Protein AF-A0A397B414-F1 (afdb_monomer_lite)

Secondary structure (DSSP, 8-state):
--HHHHHHHHHHHHHHHHHHHHHHHHHHHHHHHHHHHHHHHHHHHHHHHHHHHHHHHHHHHHHHHHHHHHHHHHHHHHHHHHHHHHHHHHHHHHHHHHHHHHHHHHHHHHHHHHHHHHHHHHHHHHHHHHHHHHHHHHHHHHHHSSSSHHHHHHHHHHHHHHHS--TT------S-PPPHHHHHHHHHHHHHTTSEEEETTEEEEHHHHTT-

Structure (mmCIF, N/CA/C/O backbone):
data_AF-A0A397B414-F1
#
_entry.id   AF-A0A397B414-F1
#
loop_
_atom_site.group_PDB
_atom_site.id
_atom_site.type_symbol
_atom_site.label_atom_id
_atom_site.label_alt_id
_atom_site.label_comp_id
_atom_site.label_asym_id
_atom_site.label_entity_id
_atom_site.label_seq_id
_atom_site.pdbx_PDB_ins_code
_atom_site.Cartn_x
_atom_site.Cartn_y
_atom_site.Cartn_z
_atom_site.occupancy
_atom_site.B_iso_or_equiv
_atom_site.auth_seq_id
_atom_site.auth_comp_id
_atom_site.auth_asym_id
_atom_site.auth_atom_id
_atom_site.pdbx_PDB_model_num
ATOM 1 N N . MET A 1 1 ? 61.794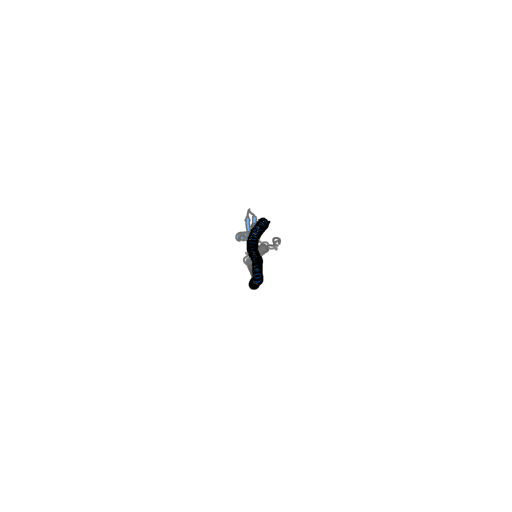 31.037 -111.561 1.00 53.97 1 MET A N 1
ATOM 2 C CA . MET A 1 1 ? 60.553 30.609 -110.874 1.00 53.97 1 MET A CA 1
ATOM 3 C C . MET A 1 1 ? 60.785 29.712 -109.643 1.00 53.97 1 MET A C 1
ATOM 5 O O . MET A 1 1 ? 59.812 29.445 -108.964 1.00 53.97 1 MET A O 1
ATOM 9 N N . SER A 1 2 ? 62.022 29.304 -109.297 1.00 61.66 2 SER A N 1
ATOM 10 C CA . SER A 1 2 ? 62.307 28.418 -108.138 1.00 61.66 2 SER A CA 1
ATOM 11 C C . SER A 1 2 ? 62.196 29.103 -106.763 1.00 61.66 2 SER A C 1
ATOM 13 O O . SER A 1 2 ? 61.597 28.553 -105.854 1.00 61.66 2 SER A O 1
ATOM 15 N N . TYR A 1 3 ? 62.686 30.341 -106.632 1.00 64.31 3 TYR A N 1
ATOM 16 C CA . TYR A 1 3 ? 62.819 31.024 -105.333 1.00 64.31 3 TYR A CA 1
ATOM 17 C C . TYR A 1 3 ? 61.500 31.298 -104.583 1.00 64.31 3 TYR A C 1
ATOM 19 O O . TYR A 1 3 ? 61.467 31.229 -103.362 1.00 64.31 3 TYR A O 1
ATOM 27 N N . VAL A 1 4 ? 60.396 31.564 -105.291 1.00 74.44 4 VAL A N 1
ATOM 28 C CA . VAL A 1 4 ? 59.089 31.866 -104.663 1.00 74.44 4 VAL A CA 1
ATOM 29 C C . VAL A 1 4 ? 58.451 30.614 -104.043 1.00 74.44 4 VAL A C 1
ATOM 31 O O . VAL A 1 4 ? 57.740 30.706 -103.045 1.00 74.44 4 VAL A O 1
ATOM 34 N N . ALA A 1 5 ? 58.710 29.439 -104.625 1.00 76.25 5 ALA A N 1
ATOM 35 C CA . ALA A 1 5 ? 58.223 28.170 -104.094 1.00 76.25 5 ALA A CA 1
ATOM 36 C C . ALA A 1 5 ? 58.991 27.766 -102.825 1.00 76.25 5 ALA A C 1
ATOM 38 O O . ALA A 1 5 ? 58.377 27.308 -101.863 1.00 76.25 5 ALA A O 1
ATOM 39 N N . ASP A 1 6 ? 60.305 28.002 -102.794 1.00 80.56 6 ASP A N 1
ATOM 40 C CA . ASP A 1 6 ? 61.154 27.691 -101.639 1.00 80.56 6 ASP A CA 1
ATOM 41 C C . ASP A 1 6 ? 60.795 28.553 -100.410 1.00 80.56 6 ASP A C 1
ATOM 43 O O . ASP A 1 6 ? 60.658 28.020 -99.308 1.00 80.56 6 ASP A O 1
ATOM 47 N N . GLU A 1 7 ? 60.513 29.850 -100.592 1.00 84.25 7 GLU A N 1
ATOM 48 C CA . GLU A 1 7 ? 60.037 30.735 -99.509 1.00 84.25 7 GLU A CA 1
ATOM 49 C C . GLU A 1 7 ? 58.670 30.305 -98.940 1.00 84.25 7 GLU A C 1
ATOM 51 O O . GLU A 1 7 ? 58.436 30.360 -97.728 1.00 84.25 7 GLU A O 1
ATOM 56 N N . GLN A 1 8 ? 57.747 29.846 -99.794 1.00 88.06 8 GLN A N 1
ATOM 57 C CA . GLN A 1 8 ? 56.450 29.327 -99.343 1.00 88.06 8 GLN A CA 1
ATOM 58 C C . GLN A 1 8 ? 56.592 28.016 -98.564 1.00 88.06 8 GLN A C 1
ATOM 60 O O . GLN A 1 8 ? 55.896 27.822 -97.565 1.00 88.06 8 GLN A O 1
ATOM 65 N N . ILE A 1 9 ? 57.503 27.134 -98.982 1.00 89.31 9 ILE A N 1
ATOM 66 C CA . ILE A 1 9 ? 57.807 25.889 -98.268 1.00 89.31 9 ILE A CA 1
ATOM 67 C C . ILE A 1 9 ? 58.397 26.194 -96.887 1.00 89.31 9 ILE A C 1
ATOM 69 O O . ILE A 1 9 ? 57.965 25.601 -95.897 1.00 89.31 9 ILE A O 1
ATOM 73 N N . GLU A 1 10 ? 59.328 27.143 -96.788 1.00 89.62 10 GLU A N 1
ATOM 74 C CA . GLU A 1 10 ? 59.932 27.534 -95.511 1.00 89.62 10 GLU A CA 1
ATOM 75 C C . GLU A 1 10 ? 58.892 28.116 -94.539 1.00 89.62 10 GLU A C 1
ATOM 77 O O . GLU A 1 10 ? 58.846 27.731 -93.366 1.00 89.62 10 GLU A O 1
ATOM 82 N N . LYS A 1 11 ? 57.977 28.957 -95.038 1.00 91.25 11 LYS A N 1
ATOM 83 C CA . LYS A 1 11 ? 56.864 29.497 -94.245 1.00 91.25 11 LYS A CA 1
ATOM 84 C C . LYS A 1 11 ? 55.928 28.397 -93.731 1.00 91.25 11 LYS A C 1
ATOM 86 O O . LYS A 1 11 ? 55.573 28.406 -92.553 1.00 91.25 11 LYS A O 1
ATOM 91 N N . LEU A 1 12 ? 55.570 27.432 -94.579 1.00 91.62 12 LEU A N 1
ATOM 92 C CA . LEU A 1 12 ? 54.729 26.294 -94.189 1.00 91.62 12 LEU A CA 1
ATOM 93 C C . LEU A 1 12 ? 55.419 25.385 -93.163 1.00 91.62 12 LEU A C 1
ATOM 95 O O . LEU A 1 12 ? 54.768 24.882 -92.248 1.00 91.62 12 LEU A O 1
ATOM 99 N N . LEU A 1 13 ? 56.735 25.185 -93.270 1.00 93.00 13 LEU A N 1
ATOM 100 C CA . LEU A 1 13 ? 57.50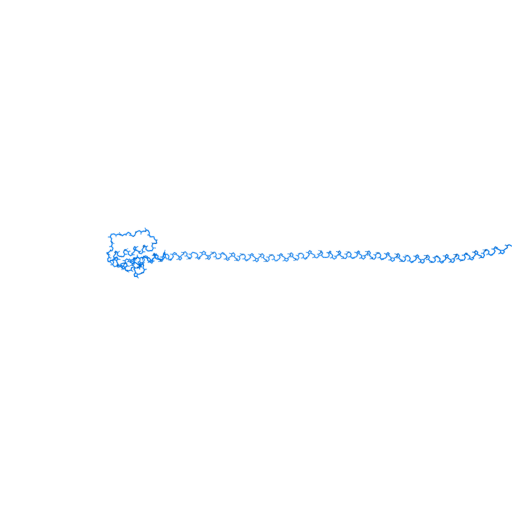4 24.422 -92.283 1.00 93.00 13 LEU A CA 1
ATOM 101 C C . LEU A 1 13 ? 57.568 25.137 -90.928 1.00 93.00 13 LEU A C 1
ATOM 103 O O . LEU A 1 13 ? 57.459 24.482 -89.887 1.00 93.00 13 LEU A O 1
ATOM 107 N N . ALA A 1 14 ? 57.704 26.465 -90.926 1.00 92.44 14 ALA A N 1
ATOM 108 C CA . ALA A 1 14 ? 57.667 27.268 -89.707 1.00 92.44 14 ALA A CA 1
ATOM 109 C C . ALA A 1 14 ? 56.286 27.215 -89.031 1.00 92.44 14 ALA A C 1
ATOM 111 O O . ALA A 1 14 ? 56.202 26.970 -87.826 1.00 92.44 14 ALA A O 1
ATOM 112 N N . GLU A 1 15 ? 55.210 27.358 -89.807 1.00 94.06 15 GLU A N 1
ATOM 113 C CA . GLU A 1 15 ? 53.831 27.265 -89.315 1.00 94.06 15 GLU A CA 1
ATOM 114 C C . GLU A 1 15 ? 53.516 25.862 -88.781 1.00 94.06 15 GLU A C 1
ATOM 116 O O . GLU A 1 15 ? 53.002 25.720 -87.671 1.00 94.06 15 GLU A O 1
ATOM 121 N N . LYS A 1 16 ? 53.929 24.806 -89.496 1.00 94.19 16 LYS A N 1
ATOM 122 C CA . LYS A 1 16 ? 53.834 23.420 -89.015 1.00 94.19 16 LYS A CA 1
ATOM 123 C C . LYS A 1 16 ? 54.546 23.246 -87.673 1.00 94.19 16 LYS A C 1
ATOM 125 O O . LYS A 1 16 ? 53.980 22.663 -86.752 1.00 94.19 16 LYS A O 1
ATOM 130 N N . LYS A 1 17 ? 55.773 23.757 -87.539 1.00 95.25 17 LYS A N 1
ATOM 131 C CA . LYS A 1 17 ? 56.549 23.659 -86.294 1.00 95.25 17 LYS A CA 1
ATOM 132 C C . LYS A 1 17 ? 55.861 24.391 -85.138 1.00 95.25 17 LYS A C 1
ATOM 134 O O . LYS A 1 17 ? 55.852 23.879 -84.020 1.00 95.25 17 LYS A O 1
ATOM 139 N N . GLN A 1 18 ? 55.270 25.556 -85.401 1.00 95.38 18 GLN A N 1
ATOM 140 C CA . GLN A 1 18 ? 54.502 26.310 -84.411 1.00 95.38 18 GLN A CA 1
ATOM 141 C C . GLN A 1 18 ? 53.235 25.555 -83.987 1.00 95.38 18 GLN A C 1
ATOM 143 O O . GLN A 1 18 ? 52.974 25.425 -82.792 1.00 95.38 18 GLN A O 1
ATOM 148 N N . LEU A 1 19 ? 52.489 24.994 -84.942 1.00 95.06 19 LEU A N 1
ATOM 149 C CA . LEU A 1 19 ? 51.301 24.186 -84.663 1.00 95.06 19 LEU A CA 1
ATOM 150 C C . LEU A 1 19 ? 51.642 22.919 -83.872 1.00 95.06 19 LEU A C 1
ATOM 152 O O . LEU A 1 19 ? 50.941 22.586 -82.923 1.00 95.06 19 LEU A O 1
ATOM 156 N N . GLU A 1 20 ? 52.738 22.231 -84.192 1.00 95.31 20 GLU A N 1
ATOM 157 C CA . GLU A 1 20 ? 53.193 21.064 -83.427 1.00 95.31 20 GLU A CA 1
ATOM 158 C C . GLU A 1 20 ? 53.567 21.424 -81.982 1.00 95.31 20 GLU A C 1
ATOM 160 O O . GLU A 1 20 ? 53.261 20.667 -81.056 1.00 95.31 20 GLU A O 1
ATOM 165 N N . GLN A 1 21 ? 54.218 22.571 -81.767 1.00 95.44 21 GLN A N 1
ATOM 166 C CA . GLN A 1 21 ? 54.527 23.066 -80.422 1.00 95.44 21 GLN A CA 1
ATOM 167 C C . GLN A 1 21 ? 53.255 23.406 -79.646 1.00 95.44 21 GLN A C 1
ATOM 169 O O . GLN A 1 21 ? 53.124 23.015 -78.485 1.00 95.44 21 GLN A O 1
ATOM 174 N N . GLU A 1 22 ? 52.302 24.069 -80.295 1.00 96.06 22 GLU A N 1
ATOM 175 C CA . GLU A 1 22 ? 51.033 24.447 -79.686 1.00 96.06 22 GLU A CA 1
ATOM 176 C C . GLU A 1 22 ? 50.174 23.220 -79.351 1.00 96.06 22 GLU A C 1
ATOM 178 O O . GLU A 1 22 ? 49.663 23.120 -78.239 1.00 96.06 22 GLU A O 1
ATOM 183 N N . ILE A 1 23 ? 50.105 22.223 -80.240 1.00 96.00 23 ILE A N 1
ATOM 184 C CA . ILE A 1 23 ? 49.422 20.947 -79.978 1.00 96.00 23 ILE A CA 1
ATOM 185 C C . ILE A 1 23 ? 50.051 20.231 -78.781 1.00 96.00 23 ILE A C 1
ATOM 187 O O . ILE A 1 23 ? 49.328 19.718 -77.926 1.00 96.00 23 ILE A O 1
ATOM 191 N N . ARG A 1 24 ? 51.386 20.196 -78.677 1.00 95.50 24 ARG A N 1
ATOM 192 C CA . ARG A 1 24 ? 52.069 19.589 -77.520 1.00 95.50 24 ARG A CA 1
ATOM 193 C C . ARG A 1 24 ? 51.743 20.331 -76.228 1.00 95.50 24 ARG A C 1
ATOM 195 O O . ARG A 1 24 ? 51.425 19.683 -75.233 1.00 95.50 24 ARG A O 1
ATOM 202 N N . ARG A 1 25 ? 51.775 21.666 -76.260 1.00 96.56 25 ARG A N 1
ATOM 203 C CA . ARG A 1 25 ? 51.436 22.525 -75.119 1.00 96.56 25 ARG A CA 1
ATOM 204 C C . ARG A 1 25 ? 49.994 22.292 -74.666 1.00 96.56 25 ARG A C 1
ATOM 206 O O . ARG A 1 25 ? 49.762 22.025 -73.492 1.00 96.56 25 ARG A O 1
ATOM 213 N N . GLN A 1 26 ? 49.039 22.322 -75.593 1.00 96.50 26 GLN A N 1
ATOM 214 C CA . GLN A 1 26 ? 47.626 22.072 -75.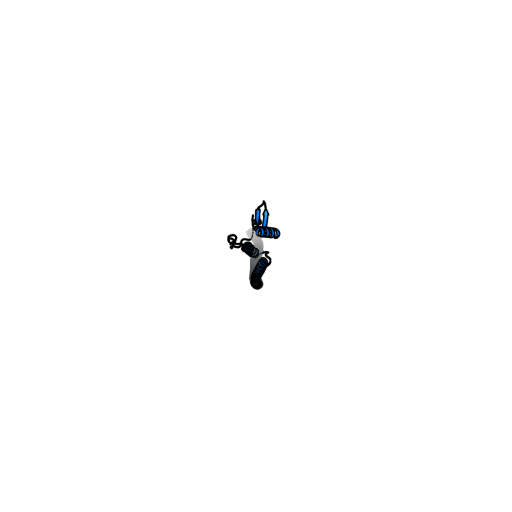303 1.00 96.50 26 GLN A CA 1
ATOM 215 C C . GLN A 1 26 ? 47.394 20.647 -74.795 1.00 96.50 26 GLN A C 1
ATOM 217 O O . GLN A 1 26 ? 46.685 20.462 -73.815 1.00 96.50 26 GLN A O 1
ATOM 222 N N . SER A 1 27 ? 48.038 19.640 -75.390 1.00 96.19 27 SER A N 1
ATOM 223 C CA . SER A 1 27 ? 47.918 18.244 -74.943 1.00 96.19 27 SER A CA 1
ATOM 224 C C . SER A 1 27 ? 48.420 18.050 -73.511 1.00 96.19 27 SER A C 1
ATOM 226 O O . SER A 1 27 ? 47.819 17.301 -72.745 1.00 96.19 27 SER A O 1
ATOM 228 N N . GLN A 1 28 ? 49.508 18.729 -73.135 1.00 95.44 28 GLN A N 1
ATOM 229 C CA . GLN A 1 28 ? 50.013 18.722 -71.760 1.00 95.44 28 GLN A CA 1
ATOM 230 C C . GLN A 1 28 ? 49.040 19.412 -70.802 1.00 95.44 28 GLN A C 1
ATOM 232 O O . GLN A 1 28 ? 48.750 18.864 -69.744 1.00 95.44 28 GLN A O 1
ATOM 237 N N . GLN A 1 29 ? 48.482 20.559 -71.197 1.00 96.31 29 GLN A N 1
ATOM 238 C CA . GLN A 1 29 ? 47.478 21.262 -70.395 1.00 96.31 29 GLN A CA 1
ATOM 239 C C . GLN A 1 29 ? 46.207 20.433 -70.196 1.00 96.31 29 GLN A C 1
ATOM 241 O O . GLN A 1 29 ? 45.720 20.334 -69.076 1.00 96.31 29 GLN A O 1
ATOM 246 N N . PHE A 1 30 ? 45.692 19.792 -71.249 1.00 96.12 30 PHE A N 1
ATOM 247 C CA . PHE A 1 30 ? 44.531 18.910 -71.135 1.00 96.12 30 PHE A CA 1
ATOM 248 C C . PHE A 1 30 ? 44.803 17.729 -70.212 1.00 96.12 30 PHE A C 1
ATOM 250 O O . PHE A 1 30 ? 43.958 17.410 -69.382 1.00 96.12 30 PHE A O 1
ATOM 257 N N . ARG A 1 31 ? 45.981 17.105 -70.319 1.00 96.88 31 ARG A N 1
ATOM 258 C CA . ARG A 1 31 ? 46.358 16.007 -69.426 1.00 96.88 31 ARG A CA 1
ATOM 259 C C . ARG A 1 31 ? 46.397 16.457 -67.969 1.00 96.88 31 ARG A C 1
ATOM 261 O O . ARG A 1 31 ? 45.811 15.787 -67.134 1.00 96.88 31 ARG A O 1
ATOM 268 N N . GLN A 1 32 ? 47.011 17.605 -67.690 1.00 96.06 32 GLN A N 1
ATOM 269 C CA . GLN A 1 32 ? 47.086 18.140 -66.334 1.00 96.06 32 GLN A CA 1
ATOM 270 C C . GLN A 1 32 ? 45.694 18.438 -65.759 1.00 96.06 32 GLN A C 1
ATOM 272 O O . GLN A 1 32 ? 45.401 18.052 -64.634 1.00 96.06 32 GLN A O 1
ATOM 277 N N . VAL A 1 33 ? 44.809 19.068 -66.538 1.00 96.50 33 VAL A N 1
ATOM 278 C CA . VAL A 1 33 ? 43.435 19.354 -66.092 1.00 96.50 33 VAL A CA 1
ATOM 279 C C . VAL A 1 33 ? 42.648 18.067 -65.839 1.00 96.50 33 VAL A C 1
ATOM 281 O O . VAL A 1 33 ? 41.871 18.016 -64.889 1.00 96.50 33 VAL A O 1
ATOM 284 N N . LEU A 1 34 ? 42.831 17.032 -66.667 1.00 95.81 34 LEU A N 1
ATOM 285 C CA . LEU A 1 34 ? 42.198 15.731 -66.440 1.00 95.81 34 LEU A CA 1
ATOM 286 C C . LEU A 1 34 ? 42.725 15.071 -65.161 1.00 95.81 34 LEU A C 1
ATOM 288 O O . LEU A 1 34 ? 41.917 14.642 -64.349 1.00 95.81 34 LEU A O 1
ATOM 292 N N . GLU A 1 35 ? 44.041 15.066 -64.937 1.00 96.06 35 GLU A N 1
ATOM 293 C CA . GLU A 1 35 ? 44.649 14.520 -63.714 1.00 96.06 35 GLU A CA 1
ATOM 294 C C . GLU A 1 35 ? 44.170 15.261 -62.451 1.00 96.06 35 GLU A C 1
ATOM 296 O O . GLU A 1 35 ? 43.829 14.625 -61.454 1.00 96.06 35 GLU A O 1
ATOM 301 N N . GLU A 1 36 ? 44.075 16.595 -62.495 1.00 95.56 36 GLU A N 1
ATOM 302 C CA . GLU A 1 36 ? 43.535 17.405 -61.393 1.00 95.56 36 GLU A CA 1
ATOM 303 C C . GLU A 1 36 ? 42.051 17.099 -61.133 1.00 95.56 36 GLU A C 1
ATOM 305 O O . GLU A 1 36 ? 41.641 16.927 -59.986 1.00 95.56 36 GLU A O 1
ATOM 310 N N . ARG A 1 37 ? 41.233 16.986 -62.188 1.00 94.94 37 ARG A N 1
ATOM 311 C CA . ARG A 1 37 ? 39.803 16.668 -62.055 1.00 94.94 37 ARG A CA 1
ATOM 312 C C . ARG A 1 37 ? 39.557 15.243 -61.571 1.00 94.94 37 ARG A C 1
ATOM 314 O O . ARG A 1 37 ? 38.656 15.049 -60.760 1.00 94.94 37 ARG A O 1
ATOM 321 N N . ASP A 1 38 ? 40.342 14.273 -62.026 1.00 96.25 38 ASP A N 1
ATOM 322 C CA . ASP A 1 38 ? 40.252 12.889 -61.557 1.00 96.25 38 ASP A CA 1
ATOM 323 C C . ASP A 1 38 ? 40.596 12.802 -60.063 1.00 96.25 38 ASP A C 1
ATOM 325 O O . ASP A 1 38 ? 39.870 12.157 -59.302 1.00 96.25 38 ASP A O 1
ATOM 329 N N . ALA A 1 39 ? 41.633 13.521 -59.616 1.00 95.56 39 ALA A N 1
ATOM 330 C CA . ALA A 1 39 ? 41.977 13.622 -58.200 1.00 95.56 39 ALA A CA 1
ATOM 331 C C . ALA A 1 39 ? 40.860 14.294 -57.376 1.00 95.56 39 ALA A C 1
ATOM 333 O O . ALA A 1 39 ? 40.479 13.775 -56.324 1.00 95.56 39 ALA A O 1
ATOM 334 N N . ASP A 1 40 ? 40.286 15.400 -57.865 1.00 95.56 40 ASP A N 1
ATOM 335 C CA . ASP A 1 40 ? 39.167 16.095 -57.210 1.00 95.56 40 A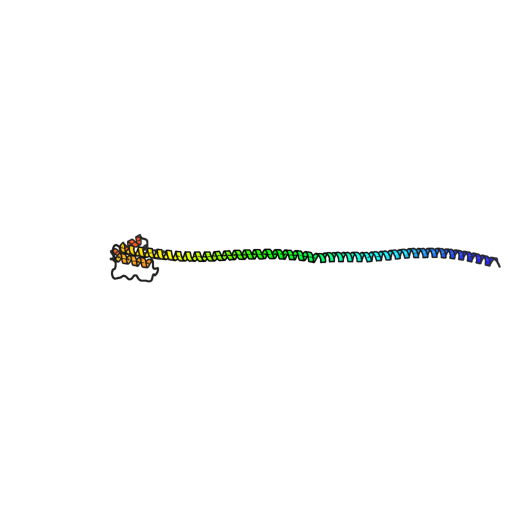SP A CA 1
ATOM 336 C C . ASP A 1 40 ? 37.944 15.171 -57.045 1.00 95.56 40 ASP A C 1
ATOM 338 O O . ASP A 1 40 ? 37.334 15.103 -55.972 1.00 95.56 40 ASP A O 1
ATOM 342 N N . VAL A 1 41 ? 37.586 14.429 -58.101 1.00 95.81 41 VAL A N 1
ATOM 343 C CA . VAL A 1 41 ? 36.460 13.482 -58.087 1.00 95.81 41 VAL A CA 1
ATOM 344 C C . VAL A 1 41 ? 36.731 12.330 -57.125 1.00 95.81 41 VAL A C 1
ATOM 346 O O . VAL A 1 41 ? 35.839 11.967 -56.354 1.00 95.81 41 VAL A O 1
ATOM 349 N N . GLN A 1 42 ? 37.949 11.785 -57.117 1.00 95.75 42 GLN A N 1
ATOM 350 C CA . GLN A 1 42 ? 38.325 10.721 -56.191 1.00 95.75 42 GLN A CA 1
ATOM 351 C C . GLN A 1 42 ? 38.167 11.172 -54.732 1.00 95.75 42 GLN A C 1
ATOM 353 O O . GLN A 1 42 ? 37.500 10.490 -53.949 1.00 95.75 42 GLN A O 1
ATOM 358 N N . VAL A 1 43 ? 38.694 12.350 -54.381 1.00 96.31 43 VAL A N 1
ATOM 359 C CA . VAL A 1 43 ? 38.565 12.918 -53.030 1.00 96.31 43 VAL A CA 1
ATOM 360 C C . VAL A 1 43 ? 37.097 13.135 -52.664 1.00 96.31 43 VAL A C 1
ATOM 362 O O . VAL A 1 43 ? 36.680 12.803 -51.552 1.00 96.31 43 VAL A O 1
ATOM 365 N N . MET A 1 44 ? 36.284 13.650 -53.589 1.00 95.50 44 MET A N 1
ATOM 366 C CA . MET A 1 44 ? 34.856 13.854 -53.351 1.00 95.50 44 MET A CA 1
ATOM 367 C C . MET A 1 44 ? 34.127 12.527 -53.083 1.00 95.50 44 MET A C 1
ATOM 369 O O . MET A 1 44 ? 33.334 12.443 -52.141 1.00 95.50 44 MET A O 1
ATOM 373 N N . CYS A 1 45 ? 34.392 11.484 -53.874 1.00 95.19 45 CYS A N 1
ATOM 374 C CA . CYS A 1 45 ? 33.804 10.159 -53.675 1.00 95.19 45 CYS A CA 1
ATOM 375 C C . CYS A 1 45 ? 34.207 9.552 -52.324 1.00 95.19 45 CYS A C 1
ATOM 377 O O . CYS A 1 45 ? 33.352 9.029 -51.605 1.00 95.19 45 CYS A O 1
ATOM 379 N N . GLU A 1 46 ? 35.482 9.661 -51.945 1.00 95.69 46 GLU A N 1
ATOM 380 C CA . GLU A 1 46 ? 35.981 9.190 -50.650 1.00 95.69 46 GLU A CA 1
ATOM 381 C C . GLU A 1 46 ? 35.325 9.944 -49.484 1.00 95.69 46 GLU A C 1
ATOM 383 O O . GLU A 1 46 ? 34.837 9.319 -48.540 1.00 95.69 46 GLU A O 1
ATOM 388 N N . GLN A 1 47 ? 35.217 11.273 -49.568 1.00 95.62 47 GLN A N 1
ATOM 389 C CA . GLN A 1 47 ? 34.545 12.083 -48.546 1.00 95.62 47 GLN A CA 1
ATOM 390 C C . GLN A 1 47 ? 33.064 11.725 -48.404 1.00 95.62 47 GLN A C 1
ATOM 392 O O . GLN A 1 47 ? 32.578 11.560 -47.284 1.00 95.62 47 GLN A O 1
ATOM 397 N N . GLN A 1 48 ? 32.338 11.565 -49.515 1.00 95.25 48 GLN A N 1
ATOM 398 C CA . GLN A 1 48 ? 30.929 11.165 -49.477 1.00 95.25 48 GLN A CA 1
ATOM 399 C C . GLN A 1 48 ? 30.754 9.789 -48.829 1.00 95.25 48 GLN A C 1
ATOM 401 O O . GLN A 1 48 ? 29.858 9.612 -48.000 1.00 95.25 48 GLN A O 1
ATOM 406 N N . LEU A 1 49 ? 31.639 8.840 -49.145 1.00 95.25 49 LEU A N 1
ATOM 407 C CA . LEU A 1 49 ? 31.631 7.512 -48.539 1.00 95.25 49 LEU A CA 1
ATOM 408 C C . LEU A 1 49 ? 31.891 7.577 -47.028 1.00 95.25 49 LEU A C 1
ATOM 410 O O . LEU A 1 49 ? 31.185 6.924 -46.259 1.00 95.25 49 LEU A O 1
ATOM 414 N N . VAL A 1 50 ? 32.872 8.373 -46.592 1.00 96.38 50 VAL A N 1
ATOM 415 C CA . VAL A 1 50 ? 33.190 8.562 -45.167 1.00 96.38 50 VAL A CA 1
ATOM 416 C C . VAL A 1 50 ? 32.015 9.192 -44.425 1.00 96.38 50 VAL A C 1
ATOM 418 O O . VAL A 1 50 ? 31.630 8.698 -43.367 1.00 96.38 50 VAL A O 1
ATOM 421 N N . VAL A 1 51 ? 31.399 10.236 -44.983 1.00 96.12 51 VAL A N 1
ATOM 422 C CA . VAL A 1 51 ? 30.241 10.901 -44.368 1.00 96.12 51 VAL A CA 1
ATOM 423 C C . VAL A 1 51 ? 29.048 9.952 -44.270 1.00 96.12 51 VAL A C 1
ATOM 425 O O . VAL A 1 51 ? 28.401 9.897 -43.223 1.00 96.12 51 VAL A O 1
ATOM 428 N N . ALA A 1 52 ? 28.757 9.189 -45.327 1.00 94.81 52 ALA A N 1
ATOM 429 C CA . ALA A 1 52 ? 27.667 8.217 -45.323 1.00 94.81 52 ALA A CA 1
ATOM 430 C C . ALA A 1 52 ? 27.885 7.137 -44.253 1.00 94.81 52 ALA A C 1
ATOM 432 O O . ALA A 1 52 ? 27.015 6.926 -43.407 1.00 94.81 52 ALA A O 1
ATOM 433 N N . LYS A 1 53 ? 29.080 6.532 -44.222 1.00 95.50 53 LYS A N 1
ATOM 434 C CA . LYS A 1 53 ? 29.434 5.509 -43.228 1.00 95.50 53 LYS A CA 1
ATOM 435 C C . LYS A 1 53 ? 29.436 6.056 -41.806 1.00 95.50 53 LYS A C 1
ATOM 437 O O . LYS A 1 53 ? 28.940 5.396 -40.903 1.00 95.50 53 LYS A O 1
ATOM 442 N N . SER A 1 54 ? 29.960 7.261 -41.590 1.00 96.00 54 SER A N 1
ATOM 443 C CA . SER A 1 54 ? 29.985 7.876 -40.260 1.00 96.00 54 SER A CA 1
ATOM 444 C C . SER A 1 54 ? 28.573 8.095 -39.718 1.00 96.00 54 SER A C 1
ATOM 446 O O . SER A 1 54 ? 28.325 7.775 -38.559 1.00 96.00 54 SER A O 1
ATOM 448 N N . LYS A 1 55 ? 27.637 8.569 -40.551 1.00 95.88 55 LYS A N 1
ATOM 449 C CA . LYS A 1 55 ? 26.230 8.730 -40.153 1.00 95.88 55 LYS A CA 1
ATOM 450 C C . LYS A 1 55 ? 25.586 7.398 -39.776 1.00 95.88 55 LYS A C 1
ATOM 452 O O . LYS A 1 55 ? 24.891 7.328 -38.765 1.00 95.88 55 LYS A O 1
ATOM 457 N N . GLU A 1 56 ? 25.826 6.356 -40.566 1.00 96.38 56 GLU A N 1
ATOM 458 C CA . GLU A 1 56 ? 25.297 5.016 -40.303 1.00 96.38 56 GLU A CA 1
ATOM 459 C C . GLU A 1 56 ? 25.858 4.431 -39.001 1.00 96.38 56 GLU A C 1
ATOM 461 O O . GLU A 1 56 ? 25.095 3.961 -38.161 1.00 96.38 56 GLU A O 1
ATOM 466 N N . VAL A 1 57 ? 27.171 4.547 -38.778 1.00 97.06 57 VAL A N 1
ATOM 467 C CA . VAL A 1 57 ? 27.823 4.091 -37.541 1.00 97.06 57 VAL A CA 1
ATOM 468 C C . VAL A 1 57 ? 27.244 4.801 -36.320 1.00 97.06 57 VAL A C 1
ATOM 470 O O . VAL A 1 57 ? 26.899 4.138 -35.345 1.00 97.06 57 VAL A O 1
ATOM 473 N N . THR A 1 58 ? 27.077 6.125 -36.364 1.00 96.00 58 THR A N 1
ATOM 474 C CA . THR A 1 58 ? 26.488 6.873 -35.243 1.00 96.00 58 THR A CA 1
ATOM 475 C C . THR A 1 58 ? 25.033 6.473 -34.990 1.00 96.00 58 THR A C 1
ATOM 477 O O . THR A 1 58 ? 24.630 6.321 -33.836 1.00 96.00 58 THR A O 1
ATOM 480 N N . ALA A 1 59 ? 24.241 6.258 -36.044 1.00 96.31 59 ALA A N 1
ATOM 481 C CA . ALA A 1 59 ? 22.856 5.812 -35.906 1.00 96.31 59 ALA A CA 1
ATOM 482 C C . ALA A 1 59 ? 22.767 4.407 -35.287 1.00 96.31 59 ALA A C 1
ATOM 484 O O . ALA A 1 59 ? 21.975 4.188 -34.369 1.00 96.31 59 ALA A O 1
ATOM 485 N N . LEU A 1 60 ? 23.610 3.475 -35.739 1.00 96.81 60 LEU A N 1
ATOM 486 C CA . LEU A 1 60 ? 23.679 2.122 -35.188 1.00 96.81 60 LEU A CA 1
ATOM 487 C C . LEU A 1 60 ? 24.158 2.124 -33.734 1.00 96.81 60 LEU A C 1
ATOM 489 O O . LEU A 1 60 ? 23.577 1.426 -32.908 1.00 96.81 60 LEU A O 1
ATOM 493 N N . GLN A 1 61 ? 25.155 2.942 -33.387 1.00 96.88 61 GLN A N 1
ATOM 494 C CA . GLN A 1 61 ? 25.609 3.101 -32.001 1.00 96.88 61 GLN A CA 1
ATOM 495 C C . GLN A 1 61 ? 24.486 3.599 -31.082 1.00 96.88 61 GLN A C 1
ATOM 497 O O . GLN A 1 61 ? 24.297 3.060 -29.993 1.00 96.88 61 GLN A O 1
ATOM 502 N N . ALA A 1 62 ? 23.695 4.580 -31.528 1.00 96.25 62 ALA A N 1
ATOM 503 C CA . ALA A 1 62 ? 22.553 5.070 -30.759 1.00 96.25 62 ALA A CA 1
ATOM 504 C C . ALA A 1 62 ? 21.476 3.988 -30.560 1.00 96.25 62 ALA A C 1
ATOM 506 O O . ALA A 1 62 ? 20.935 3.848 -29.463 1.00 96.25 62 ALA A O 1
ATOM 507 N N . GLN A 1 63 ? 21.189 3.192 -31.597 1.00 96.44 63 GLN A N 1
ATOM 508 C CA . GLN A 1 63 ? 20.250 2.070 -31.500 1.00 96.44 63 GLN A CA 1
ATOM 509 C C . GLN A 1 63 ? 20.751 0.978 -30.550 1.00 96.44 63 GLN A C 1
ATOM 511 O O . GLN A 1 63 ? 19.966 0.462 -29.758 1.00 96.44 63 GLN A O 1
ATOM 516 N N . PHE A 1 64 ? 22.049 0.663 -30.580 1.00 96.12 64 PHE A N 1
ATOM 517 C CA . PHE A 1 64 ? 22.655 -0.291 -29.653 1.00 96.12 64 PHE A CA 1
ATOM 518 C C . PHE A 1 64 ? 22.486 0.148 -28.199 1.00 96.12 64 PHE A C 1
ATOM 520 O O . PHE A 1 64 ? 21.975 -0.624 -27.394 1.00 96.12 64 PHE A O 1
ATOM 527 N N . HIS A 1 65 ? 22.811 1.400 -27.873 1.00 95.56 65 HIS A N 1
ATOM 528 C CA . HIS A 1 65 ? 22.625 1.909 -26.513 1.00 95.56 65 HIS A CA 1
ATOM 529 C C . HIS A 1 65 ? 21.159 1.919 -26.067 1.00 95.56 65 HIS A C 1
ATOM 531 O O . HIS A 1 65 ? 20.861 1.619 -24.910 1.00 95.56 65 HIS A O 1
ATOM 537 N N . ALA A 1 66 ? 20.225 2.223 -26.973 1.00 94.62 66 ALA A N 1
ATOM 538 C CA . ALA A 1 66 ? 18.799 2.142 -26.668 1.00 94.62 66 ALA A CA 1
ATOM 539 C C . ALA A 1 66 ? 18.364 0.698 -26.358 1.00 94.62 66 ALA A C 1
ATOM 541 O O . ALA A 1 66 ? 17.633 0.468 -25.395 1.00 94.62 66 ALA A O 1
ATOM 542 N N . LEU A 1 67 ? 18.849 -0.279 -27.130 1.00 93.81 67 LEU A N 1
ATOM 543 C CA . LEU A 1 67 ? 18.574 -1.699 -26.905 1.00 93.81 67 LEU A CA 1
ATOM 544 C C . LEU A 1 67 ? 19.210 -2.222 -25.612 1.00 93.81 67 LEU A C 1
ATOM 546 O O . LEU A 1 67 ? 18.562 -2.969 -24.886 1.00 93.81 67 LEU A O 1
ATOM 550 N N . GLU A 1 68 ? 20.437 -1.812 -25.285 1.00 93.62 68 GLU A N 1
ATOM 551 C CA . GLU A 1 68 ? 21.086 -2.148 -24.010 1.00 93.62 68 GLU A CA 1
ATOM 552 C C . GLU A 1 68 ? 20.267 -1.645 -22.813 1.00 93.62 68 GLU A C 1
ATOM 554 O O . GLU A 1 68 ? 20.052 -2.380 -21.844 1.00 93.62 68 GLU A O 1
ATOM 559 N N . ALA A 1 69 ? 19.752 -0.414 -22.895 1.00 90.38 69 ALA A N 1
ATOM 560 C CA . ALA A 1 69 ? 18.884 0.149 -21.867 1.00 90.38 69 ALA A CA 1
ATOM 561 C C . ALA A 1 69 ? 17.552 -0.614 -21.750 1.00 90.38 69 ALA A C 1
ATOM 563 O O . ALA A 1 69 ? 17.085 -0.883 -20.639 1.00 90.38 69 ALA A O 1
ATOM 564 N N . GLU A 1 70 ? 16.953 -0.999 -22.879 1.00 90.69 70 GLU A N 1
ATOM 565 C CA . GLU A 1 70 ? 15.706 -1.766 -22.896 1.00 90.69 70 GLU A CA 1
ATOM 566 C C . GLU A 1 70 ? 15.908 -3.193 -22.366 1.00 90.69 70 GLU A C 1
ATOM 568 O O . GLU A 1 70 ? 15.043 -3.708 -21.665 1.00 90.69 70 GLU A O 1
ATOM 573 N N . LEU A 1 71 ? 17.069 -3.812 -22.603 1.00 89.44 71 LEU A N 1
ATOM 574 C CA . LEU A 1 71 ? 17.414 -5.131 -22.063 1.00 89.44 71 LEU A CA 1
ATOM 575 C C . LEU A 1 71 ? 17.645 -5.098 -20.541 1.00 89.44 71 LEU A C 1
ATOM 577 O O . LEU A 1 71 ? 17.301 -6.047 -19.834 1.00 89.44 71 LEU A O 1
ATOM 581 N N . ALA A 1 72 ? 18.192 -4.000 -20.012 1.00 89.69 72 ALA A N 1
ATOM 582 C CA . ALA A 1 72 ? 18.394 -3.814 -18.574 1.00 89.69 72 ALA A CA 1
ATOM 583 C C . ALA A 1 72 ? 17.079 -3.556 -17.809 1.00 89.69 72 ALA A C 1
ATOM 585 O O . ALA A 1 72 ? 16.967 -3.879 -16.619 1.00 89.69 72 ALA A O 1
ATOM 586 N N . ARG A 1 73 ? 16.066 -2.995 -18.480 1.00 90.62 73 ARG A N 1
ATOM 587 C CA . ARG A 1 73 ? 14.787 -2.599 -17.873 1.00 90.62 73 ARG A CA 1
ATOM 588 C C . ARG A 1 73 ? 14.013 -3.784 -17.251 1.00 90.62 73 ARG A C 1
ATOM 590 O O . ARG A 1 73 ? 13.640 -3.659 -16.083 1.00 90.62 73 ARG A O 1
ATOM 597 N N . PRO A 1 74 ? 13.820 -4.944 -17.913 1.00 89.62 74 PRO A N 1
ATOM 598 C CA . PRO A 1 74 ? 13.184 -6.120 -17.316 1.00 89.62 74 PRO A CA 1
ATOM 599 C C . PRO A 1 74 ? 13.848 -6.608 -16.025 1.00 89.62 74 PRO A C 1
ATOM 601 O O . PRO A 1 74 ? 13.153 -6.951 -15.072 1.00 89.62 74 PRO A O 1
ATOM 604 N N . ALA A 1 75 ? 15.183 -6.607 -15.955 1.00 85.75 75 ALA A N 1
ATOM 605 C CA . ALA A 1 75 ? 15.898 -7.042 -14.756 1.00 85.75 75 ALA A CA 1
ATOM 606 C C . ALA A 1 75 ? 15.666 -6.087 -13.573 1.00 85.75 75 ALA A C 1
ATOM 608 O O . ALA A 1 75 ? 15.485 -6.537 -12.441 1.00 85.75 75 ALA A O 1
ATOM 609 N N . ALA A 1 76 ? 15.628 -4.775 -13.827 1.00 82.00 76 ALA A N 1
ATOM 610 C CA . ALA A 1 76 ? 15.290 -3.777 -12.814 1.00 82.00 76 ALA A CA 1
ATOM 611 C C . ALA A 1 76 ? 13.829 -3.898 -12.349 1.00 82.00 76 ALA A C 1
ATOM 613 O O . ALA A 1 76 ? 13.560 -3.825 -11.150 1.00 82.00 76 ALA A O 1
ATOM 614 N N . ILE A 1 77 ? 12.899 -4.136 -13.283 1.00 88.44 77 ILE A N 1
ATOM 615 C CA . ILE A 1 77 ? 11.483 -4.379 -12.973 1.00 88.44 77 ILE A CA 1
ATOM 616 C C . ILE A 1 77 ? 11.337 -5.628 -12.103 1.00 88.44 77 ILE A C 1
ATOM 618 O O . ILE A 1 77 ? 10.681 -5.556 -11.068 1.00 88.44 77 ILE A O 1
ATOM 622 N N . LYS A 1 78 ? 11.992 -6.739 -12.465 1.00 90.12 78 LYS A N 1
ATOM 623 C CA . LYS A 1 78 ? 11.945 -7.985 -11.692 1.00 90.12 78 LYS A CA 1
ATOM 624 C C . LYS A 1 78 ? 12.455 -7.790 -10.264 1.00 90.12 78 LYS A C 1
ATOM 626 O O . LYS A 1 78 ? 11.744 -8.120 -9.329 1.00 90.12 78 LYS A O 1
ATOM 631 N N . ARG A 1 79 ? 13.619 -7.155 -10.077 1.00 87.06 79 ARG A N 1
ATOM 632 C CA . ARG A 1 79 ? 14.144 -6.853 -8.728 1.00 87.06 79 ARG A CA 1
ATOM 633 C C . ARG A 1 79 ? 13.172 -6.018 -7.895 1.00 87.06 79 ARG A C 1
ATOM 635 O O . ARG A 1 79 ? 13.061 -6.229 -6.693 1.00 87.06 79 ARG A O 1
ATOM 642 N N . LYS A 1 80 ? 12.490 -5.055 -8.521 1.00 86.44 80 LYS A N 1
ATOM 643 C CA . LYS A 1 80 ? 11.496 -4.223 -7.837 1.00 86.44 80 LYS A CA 1
ATOM 644 C C . LYS A 1 80 ? 10.234 -5.016 -7.487 1.00 86.44 80 LYS A C 1
ATOM 646 O O . LYS A 1 80 ? 9.686 -4.794 -6.415 1.00 86.44 80 LYS A O 1
ATOM 651 N N . ALA A 1 81 ? 9.795 -5.925 -8.358 1.00 86.00 81 ALA A N 1
ATOM 652 C CA . ALA A 1 81 ? 8.683 -6.831 -8.083 1.00 86.00 81 ALA A CA 1
ATOM 653 C C . ALA A 1 81 ? 9.013 -7.784 -6.923 1.00 86.00 81 ALA A C 1
ATOM 655 O O . ALA A 1 81 ? 8.259 -7.823 -5.960 1.00 86.00 81 ALA A O 1
ATOM 656 N N . ASP A 1 82 ? 10.180 -8.436 -6.957 1.00 85.50 82 ASP A N 1
ATOM 657 C CA . ASP A 1 82 ? 10.637 -9.353 -5.903 1.00 85.50 82 ASP A CA 1
ATOM 658 C C . ASP A 1 82 ? 10.743 -8.637 -4.535 1.00 85.50 82 ASP A C 1
ATOM 660 O O . ASP A 1 82 ? 10.364 -9.182 -3.500 1.00 85.50 82 ASP A O 1
ATOM 664 N N . ALA A 1 83 ? 11.209 -7.380 -4.516 1.00 82.94 83 ALA A N 1
ATOM 665 C CA . ALA A 1 83 ? 11.276 -6.574 -3.292 1.00 82.94 83 ALA A CA 1
ATOM 666 C C . ALA A 1 83 ? 9.893 -6.171 -2.749 1.00 82.94 83 ALA A C 1
ATOM 668 O O . ALA A 1 83 ? 9.712 -6.088 -1.534 1.00 82.94 83 ALA A O 1
ATOM 669 N N . LEU A 1 84 ? 8.926 -5.897 -3.632 1.00 79.88 84 LEU A N 1
ATOM 670 C CA . LEU A 1 84 ? 7.550 -5.587 -3.236 1.00 79.88 84 LEU A CA 1
ATOM 671 C C . LEU A 1 84 ? 6.826 -6.822 -2.692 1.00 79.88 84 LEU A C 1
ATOM 673 O O . LEU A 1 84 ? 6.073 -6.691 -1.730 1.00 79.88 84 LEU A O 1
ATOM 677 N N . ASP A 1 85 ? 7.079 -7.995 -3.268 1.00 81.25 85 ASP A N 1
ATOM 678 C CA . ASP A 1 85 ? 6.467 -9.257 -2.849 1.00 81.25 85 ASP A CA 1
ATOM 679 C C . ASP A 1 85 ? 6.920 -9.653 -1.433 1.00 81.25 85 ASP A C 1
ATOM 681 O O . ASP A 1 85 ? 6.097 -9.774 -0.527 1.00 81.25 85 ASP A O 1
ATOM 685 N N . GLY A 1 86 ? 8.235 -9.675 -1.176 1.00 73.56 86 GLY A N 1
ATOM 686 C CA . GLY A 1 86 ? 8.763 -9.966 0.167 1.00 73.56 86 GLY A CA 1
ATOM 687 C C . GLY A 1 86 ? 8.363 -8.932 1.233 1.00 73.56 86 GLY A C 1
ATOM 688 O O . GLY A 1 86 ? 8.173 -9.267 2.402 1.00 73.56 86 GLY A O 1
ATOM 689 N N . SER A 1 87 ? 8.184 -7.669 0.832 1.00 71.19 87 SER A N 1
ATOM 690 C CA . SER A 1 87 ? 7.631 -6.604 1.683 1.00 71.19 87 SER A CA 1
ATOM 691 C C . SER A 1 87 ? 6.169 -6.875 2.059 1.00 71.19 87 SER A C 1
ATOM 693 O O . SER A 1 87 ? 5.774 -6.689 3.213 1.00 71.19 87 SER A O 1
ATOM 695 N N . HIS A 1 88 ? 5.354 -7.305 1.093 1.00 71.56 88 HIS A N 1
ATOM 696 C CA . HIS A 1 88 ? 3.944 -7.610 1.316 1.00 71.56 88 HIS A CA 1
ATOM 697 C C . HIS A 1 88 ? 3.739 -8.854 2.179 1.00 71.56 88 HIS A C 1
ATOM 699 O O . HIS A 1 88 ? 2.872 -8.818 3.050 1.00 71.56 88 HIS A O 1
ATOM 705 N N . GLU A 1 89 ? 4.537 -9.908 1.997 1.00 68.75 89 GLU A N 1
ATOM 706 C CA . GLU A 1 89 ? 4.454 -11.119 2.826 1.00 68.75 89 GLU A CA 1
ATOM 707 C C . GLU A 1 89 ? 4.753 -10.817 4.300 1.00 68.75 89 GLU A C 1
ATOM 709 O O . GLU A 1 89 ? 3.939 -11.134 5.170 1.00 68.75 89 GLU A O 1
ATOM 714 N N . TYR A 1 90 ? 5.851 -10.105 4.585 1.00 69.38 90 TYR A N 1
ATOM 715 C CA . TYR A 1 90 ? 6.210 -9.733 5.958 1.00 69.38 90 TYR A CA 1
ATOM 716 C C . TYR A 1 90 ? 5.158 -8.814 6.597 1.00 69.38 90 TYR A C 1
ATOM 718 O O . TYR A 1 90 ? 4.801 -8.967 7.766 1.00 69.38 90 TYR A O 1
ATOM 726 N N . SER A 1 91 ? 4.614 -7.873 5.817 1.00 81.19 91 SER A N 1
ATOM 727 C CA . SER A 1 91 ? 3.548 -6.986 6.283 1.00 81.19 91 SER A CA 1
ATOM 728 C C . SER A 1 91 ? 2.240 -7.734 6.553 1.00 81.19 91 SER A C 1
ATOM 730 O O . SER A 1 91 ? 1.554 -7.405 7.518 1.00 81.19 91 SER A O 1
ATOM 732 N N . ALA A 1 92 ? 1.863 -8.703 5.719 1.00 84.75 92 ALA A N 1
ATOM 733 C CA . ALA A 1 92 ? 0.618 -9.448 5.881 1.00 84.75 92 ALA A CA 1
ATOM 734 C C . ALA A 1 92 ? 0.677 -10.389 7.089 1.00 84.75 92 ALA A C 1
ATOM 736 O O . ALA A 1 92 ? -0.292 -10.476 7.845 1.00 84.75 92 ALA A O 1
ATOM 737 N N . GLU A 1 93 ? 1.814 -11.054 7.302 1.00 86.88 93 GLU A N 1
ATOM 738 C CA . GLU A 1 93 ? 2.008 -11.944 8.445 1.00 86.88 93 GLU A CA 1
ATOM 739 C C . GLU A 1 93 ? 2.036 -11.170 9.770 1.00 86.88 93 GLU A C 1
ATOM 741 O O . GLU A 1 93 ? 1.355 -11.566 10.717 1.00 86.88 93 GLU A O 1
ATOM 746 N N . ALA A 1 94 ? 2.721 -10.022 9.822 1.00 88.38 94 ALA A N 1
ATOM 747 C CA . ALA A 1 94 ? 2.720 -9.152 11.000 1.00 88.38 94 ALA A CA 1
ATOM 748 C C . ALA A 1 94 ? 1.303 -8.668 11.358 1.00 88.38 94 ALA A C 1
ATOM 750 O O . ALA A 1 94 ? 0.888 -8.763 12.512 1.00 88.38 94 ALA A O 1
ATOM 751 N N . VAL A 1 95 ? 0.525 -8.231 10.360 1.00 90.50 95 VAL A N 1
ATOM 752 C CA . VAL A 1 95 ? -0.871 -7.803 10.559 1.00 90.50 95 VAL A CA 1
ATOM 753 C C . VAL A 1 95 ? -1.758 -8.969 11.007 1.00 90.50 95 VAL A C 1
ATOM 755 O O . VAL A 1 95 ? -2.632 -8.793 11.855 1.00 90.50 95 VAL A O 1
ATOM 758 N N . ALA A 1 96 ? -1.549 -10.176 10.475 1.00 92.94 96 ALA A N 1
ATOM 759 C CA . ALA A 1 96 ? -2.299 -11.358 10.894 1.00 92.94 96 ALA A CA 1
ATOM 760 C C . ALA A 1 96 ? -1.985 -11.757 12.346 1.00 92.94 96 ALA A C 1
ATOM 762 O O . ALA A 1 96 ? -2.902 -12.107 13.093 1.00 92.94 96 ALA A O 1
ATOM 763 N N . GLN A 1 97 ? -0.716 -11.672 12.757 1.00 93.44 97 GLN A N 1
ATOM 764 C CA . GLN A 1 97 ? -0.298 -11.922 14.138 1.00 93.44 97 GLN A CA 1
ATOM 765 C C . GLN A 1 97 ? -0.871 -10.881 15.102 1.00 93.44 97 GLN A C 1
ATOM 767 O O . GLN A 1 97 ? -1.427 -11.258 16.132 1.00 93.44 97 GLN A O 1
ATOM 772 N N . GLU A 1 98 ? -0.808 -9.595 14.754 1.00 94.19 98 GLU A N 1
ATOM 773 C CA . GLU A 1 98 ? -1.384 -8.515 15.562 1.00 94.19 98 GLU A CA 1
ATOM 774 C C . GLU A 1 98 ? -2.902 -8.670 15.701 1.00 94.19 98 GLU A C 1
ATOM 776 O O . GLU A 1 98 ? -3.438 -8.620 16.807 1.00 94.19 98 GLU A O 1
ATOM 781 N N . LYS A 1 99 ? -3.602 -8.963 14.597 1.00 95.88 99 LYS A N 1
ATOM 782 C CA . LYS A 1 99 ? -5.043 -9.233 14.625 1.00 95.88 99 LYS A CA 1
ATOM 783 C C . LYS A 1 99 ? -5.382 -10.408 15.541 1.00 95.88 99 LYS A C 1
ATOM 785 O O . LYS A 1 99 ? -6.371 -10.340 16.264 1.00 95.88 99 LYS A O 1
ATOM 790 N N . LYS A 1 100 ? -4.587 -11.481 15.504 1.00 97.12 100 LYS A N 1
ATOM 791 C CA . LYS A 1 100 ? -4.780 -12.634 16.388 1.00 97.12 100 LYS A CA 1
ATOM 792 C C . LYS A 1 100 ? -4.576 -12.243 17.854 1.00 97.12 100 LYS A C 1
ATOM 794 O O . LYS A 1 100 ? -5.434 -12.547 18.668 1.00 97.12 100 LYS A O 1
ATOM 799 N N . HIS A 1 101 ? -3.498 -11.526 18.168 1.00 97.00 101 HIS A N 1
ATOM 800 C CA . HIS A 1 101 ? -3.229 -11.057 19.528 1.00 97.00 101 HIS A CA 1
ATOM 801 C C . HIS A 1 101 ? -4.367 -10.181 20.069 1.00 97.00 101 HIS A C 1
ATOM 803 O O . HIS A 1 101 ? -4.822 -10.379 21.191 1.00 97.00 101 HIS A O 1
ATOM 809 N N . LEU A 1 102 ? -4.850 -9.226 19.269 1.00 97.12 102 LEU A N 1
ATOM 810 C CA . LEU A 1 102 ? -5.970 -8.367 19.657 1.00 97.12 102 LEU A CA 1
ATOM 811 C C . LEU A 1 102 ? -7.261 -9.166 19.866 1.00 97.12 102 LEU A C 1
ATOM 813 O O . LEU A 1 102 ? -8.031 -8.848 20.766 1.00 97.12 102 LEU A O 1
ATOM 817 N N . GLN A 1 103 ? -7.499 -10.205 19.062 1.00 97.12 103 GLN A N 1
ATOM 818 C CA . GLN A 1 103 ? -8.650 -11.087 19.250 1.00 97.12 103 GLN A CA 1
ATOM 819 C C . GLN A 1 103 ? -8.556 -11.853 20.577 1.00 97.12 103 GLN A C 1
ATOM 821 O O . GLN A 1 103 ? -9.523 -11.859 21.333 1.00 97.12 103 GLN A O 1
ATOM 826 N N . ASP A 1 104 ? -7.388 -12.422 20.883 1.00 97.44 104 ASP A N 1
ATOM 827 C CA . ASP A 1 104 ? -7.146 -13.137 22.141 1.00 97.44 104 ASP A CA 1
ATOM 828 C C . ASP A 1 104 ? -7.331 -12.197 23.359 1.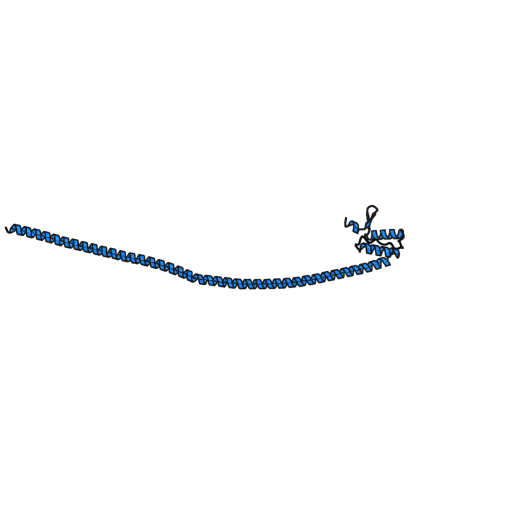00 97.44 104 ASP A C 1
ATOM 830 O O . ASP A 1 104 ? -7.896 -12.588 24.381 1.00 97.44 104 ASP A O 1
ATOM 834 N N . GLU A 1 105 ? -6.908 -10.931 23.252 1.00 97.88 105 GLU A N 1
ATOM 835 C CA . GLU A 1 105 ? -7.101 -9.915 24.296 1.00 97.88 105 GLU A CA 1
ATOM 836 C C . GLU A 1 105 ? -8.577 -9.538 24.491 1.00 97.88 105 GLU A C 1
ATOM 838 O O . GLU A 1 105 ? -9.044 -9.446 25.629 1.00 97.88 105 GLU A O 1
ATOM 843 N N . ILE A 1 106 ? -9.332 -9.362 23.401 1.00 97.94 106 ILE A N 1
ATOM 844 C CA . ILE A 1 106 ? -10.777 -9.099 23.457 1.00 97.94 106 ILE A CA 1
ATOM 845 C C . ILE A 1 106 ? -11.502 -10.246 24.162 1.00 97.94 106 ILE A C 1
ATOM 847 O O . ILE A 1 106 ? -12.330 -9.990 25.037 1.00 97.94 106 ILE A O 1
ATOM 851 N N . ASP A 1 107 ? -11.173 -11.492 23.823 1.00 97.81 107 ASP A N 1
ATOM 852 C CA . ASP A 1 107 ? -11.822 -12.666 24.404 1.00 97.81 107 ASP A CA 1
ATOM 853 C C . ASP A 1 107 ? -11.558 -12.747 25.921 1.00 97.81 107 ASP A C 1
ATOM 855 O O . ASP A 1 107 ? -12.494 -12.935 26.705 1.00 97.81 107 ASP A O 1
ATOM 859 N N . MET A 1 108 ? -10.319 -12.487 26.363 1.00 97.75 108 MET A N 1
ATOM 860 C CA . MET A 1 108 ? -9.984 -12.412 27.795 1.00 97.75 108 MET A CA 1
ATOM 861 C C . MET A 1 108 ? -10.714 -11.272 28.520 1.00 97.75 108 MET A C 1
ATOM 863 O O . MET A 1 108 ? -11.172 -11.439 29.656 1.00 97.75 108 MET A O 1
ATOM 867 N N . LEU A 1 109 ? -10.831 -10.100 27.889 1.00 97.88 109 LEU A N 1
ATOM 868 C CA . LEU A 1 109 ? -11.554 -8.964 28.464 1.00 97.88 109 LEU A CA 1
ATOM 869 C C . LEU A 1 109 ? -13.054 -9.252 28.581 1.00 97.88 109 LEU A C 1
ATOM 871 O O . LEU A 1 109 ? -13.657 -8.900 29.593 1.00 97.88 109 LEU A O 1
ATOM 875 N N . MET A 1 110 ? -13.648 -9.926 27.594 1.00 97.75 110 MET A N 1
ATOM 876 C CA . MET A 1 110 ? -15.049 -10.347 27.645 1.00 97.75 110 MET A CA 1
ATOM 877 C C . MET A 1 110 ? -15.305 -11.348 28.774 1.00 97.75 110 MET A C 1
ATOM 879 O O . MET A 1 110 ? -16.276 -11.191 29.515 1.00 97.75 110 MET A O 1
ATOM 883 N N . GLU A 1 111 ? -14.430 -12.343 28.945 1.00 97.06 111 GLU A N 1
ATOM 884 C CA . GLU A 1 111 ? -14.525 -13.304 30.051 1.00 97.06 111 GLU A CA 1
ATOM 885 C C . GLU A 1 111 ? -14.398 -12.605 31.414 1.00 97.06 111 GLU A C 1
ATOM 887 O O . GLU A 1 111 ? -15.155 -12.883 32.348 1.00 97.06 111 GLU A O 1
ATOM 892 N N . THR A 1 112 ? -13.496 -11.627 31.509 1.00 97.12 112 THR A N 1
ATOM 893 C CA . THR A 1 112 ? -13.310 -10.833 32.728 1.00 97.12 112 THR A CA 1
ATOM 894 C C . THR A 1 112 ? -14.527 -9.952 33.034 1.00 97.12 112 THR A C 1
ATOM 896 O O . THR A 1 112 ? -14.938 -9.877 34.192 1.00 97.12 112 THR A O 1
ATOM 899 N N . ASP A 1 113 ? -15.134 -9.310 32.028 1.00 97.44 113 ASP A N 1
ATOM 900 C CA . ASP A 1 113 ? -16.345 -8.491 32.204 1.00 97.44 113 ASP A CA 1
ATOM 901 C C . ASP A 1 113 ? -17.529 -9.340 32.685 1.00 97.44 113 ASP A C 1
ATOM 903 O O . ASP A 1 113 ? -18.220 -8.957 33.629 1.00 97.44 113 ASP A O 1
ATOM 907 N N . LEU A 1 114 ? -17.718 -10.530 32.105 1.00 97.38 114 LEU A N 1
ATOM 908 C CA . LEU A 1 114 ? -18.728 -11.497 32.550 1.00 97.38 114 LEU A CA 1
ATOM 909 C C . LEU A 1 114 ? -18.518 -11.891 34.019 1.00 97.38 114 LEU A C 1
ATOM 911 O O . LEU A 1 114 ? -19.433 -11.754 34.830 1.00 97.38 114 LEU A O 1
ATOM 915 N N . ALA A 1 115 ? -17.296 -12.276 34.395 1.00 97.25 115 ALA A N 1
ATOM 916 C CA . ALA A 1 115 ? -16.984 -12.653 35.773 1.00 97.25 115 ALA A CA 1
ATOM 917 C C . ALA A 1 115 ? -17.170 -11.496 36.774 1.00 97.25 115 ALA A C 1
ATOM 919 O O . ALA A 1 115 ? -17.537 -11.716 37.932 1.00 97.25 115 ALA A O 1
ATOM 920 N N . LEU A 1 116 ? -16.902 -10.253 36.359 1.00 97.56 116 LEU A N 1
ATOM 921 C CA . LEU A 1 116 ? -17.143 -9.071 37.187 1.00 97.56 116 LEU A CA 1
ATOM 922 C C . LEU A 1 116 ? -18.636 -8.783 37.349 1.00 97.56 116 LEU A C 1
ATOM 924 O O . LEU A 1 116 ? -19.056 -8.465 38.461 1.00 97.56 116 LEU A O 1
ATOM 928 N N . ARG A 1 117 ? -19.440 -8.929 36.290 1.00 97.31 117 ARG A N 1
ATOM 929 C CA . ARG A 1 117 ? -20.902 -8.777 36.370 1.00 97.31 117 ARG A CA 1
ATOM 930 C C . ARG A 1 117 ? -21.518 -9.780 37.335 1.00 97.31 117 ARG A C 1
ATOM 932 O O . ARG A 1 117 ? -22.265 -9.361 38.215 1.00 97.31 117 ARG A O 1
ATOM 939 N N . ASP A 1 118 ? -21.120 -11.047 37.248 1.00 97.06 118 ASP A N 1
ATOM 940 C CA . ASP A 1 118 ? -21.596 -12.095 38.157 1.00 97.06 118 ASP A CA 1
ATOM 941 C C . ASP A 1 118 ? -21.244 -11.773 39.618 1.00 97.06 118 ASP A C 1
ATOM 943 O O . ASP A 1 118 ? -22.069 -11.916 40.522 1.00 97.06 118 ASP A O 1
ATOM 947 N N . LYS A 1 119 ? -20.027 -11.267 39.871 1.00 97.06 119 LYS A N 1
ATOM 948 C CA . LYS A 1 119 ? -19.619 -10.821 41.215 1.00 97.06 119 LYS A CA 1
ATOM 949 C C . LYS A 1 119 ? -20.439 -9.637 41.714 1.00 97.06 119 LYS A C 1
ATOM 951 O O . LYS A 1 119 ? -20.797 -9.613 42.889 1.00 97.06 119 LYS A O 1
ATOM 956 N N . VAL A 1 120 ? -20.718 -8.656 40.856 1.00 97.62 120 VAL A N 1
ATOM 957 C CA . VAL A 1 120 ? -21.538 -7.490 41.215 1.00 97.62 120 VAL A CA 1
ATOM 958 C C . VAL A 1 120 ? -22.967 -7.916 41.538 1.00 97.62 120 VAL A C 1
ATOM 960 O O . VAL A 1 120 ? -23.525 -7.451 42.530 1.00 97.62 120 VAL A O 1
ATOM 963 N N . GLU A 1 121 ? -23.549 -8.820 40.752 1.00 96.75 121 GLU A N 1
ATOM 964 C CA . GLU A 1 121 ? -24.892 -9.346 40.998 1.00 96.75 121 GLU A CA 1
ATOM 965 C C . GLU A 1 121 ? -24.957 -10.137 42.310 1.00 96.75 121 GLU A C 1
ATOM 967 O O . GLU A 1 121 ? -25.847 -9.909 43.135 1.00 96.75 121 GLU A O 1
ATOM 972 N N . GLN A 1 122 ? -23.961 -10.990 42.565 1.00 96.75 122 GLN A N 1
ATOM 973 C CA . GLN A 1 122 ? -23.858 -11.716 43.826 1.00 96.75 122 GLN A CA 1
ATOM 974 C C . GLN A 1 122 ? -23.718 -10.767 45.023 1.00 96.75 122 GLN A C 1
ATOM 976 O O . GLN A 1 122 ? -24.365 -10.971 46.051 1.00 96.75 122 GLN A O 1
ATOM 981 N N . GLU A 1 123 ? -22.902 -9.719 44.907 1.00 96.38 123 GLU A N 1
ATOM 982 C CA . GLU A 1 123 ? -22.717 -8.758 45.992 1.00 96.38 123 GLU A CA 1
ATOM 983 C C . GLU A 1 123 ? -23.977 -7.917 46.227 1.00 96.38 123 GLU A C 1
ATOM 985 O O . GLU A 1 123 ? -24.364 -7.691 47.373 1.00 96.38 123 GLU A O 1
ATOM 990 N N . ALA A 1 124 ? -24.692 -7.534 45.166 1.00 95.38 124 ALA A N 1
ATOM 991 C CA . ALA A 1 124 ? -25.992 -6.879 45.284 1.00 95.38 124 ALA A CA 1
ATOM 992 C C . ALA A 1 124 ? -27.007 -7.767 46.026 1.00 95.38 124 ALA A C 1
ATOM 994 O O . ALA A 1 124 ? -27.710 -7.286 46.921 1.00 95.38 124 ALA A O 1
ATOM 995 N N . ALA A 1 125 ? -27.042 -9.069 45.723 1.00 95.94 125 ALA A N 1
ATOM 996 C CA . ALA A 1 125 ? -27.877 -10.034 46.435 1.00 95.94 125 ALA A CA 1
ATOM 997 C C . ALA A 1 125 ? -27.463 -10.184 47.913 1.00 95.94 125 ALA A C 1
ATOM 999 O O . ALA A 1 125 ? -28.324 -10.189 48.798 1.00 95.94 125 ALA A O 1
ATOM 1000 N N . ASN A 1 126 ? -26.158 -10.239 48.204 1.00 96.12 126 ASN A N 1
ATOM 1001 C CA . ASN A 1 126 ? -25.626 -10.310 49.570 1.00 96.12 126 ASN A CA 1
ATOM 1002 C C . ASN A 1 126 ? -26.000 -9.070 50.397 1.00 96.12 126 ASN A C 1
ATOM 1004 O O . ASN A 1 126 ? -26.416 -9.185 51.557 1.00 96.12 126 ASN A O 1
ATOM 1008 N N . VAL A 1 127 ? -25.880 -7.880 49.803 1.00 95.81 127 VAL A N 1
ATOM 1009 C CA . VAL A 1 127 ? -26.264 -6.611 50.433 1.00 95.81 127 VAL A CA 1
ATOM 1010 C C . VAL A 1 127 ? -27.768 -6.584 50.684 1.00 95.81 127 VAL A C 1
ATOM 1012 O O . VAL A 1 127 ? -28.183 -6.280 51.802 1.00 95.81 127 VAL A O 1
ATOM 1015 N N . ALA A 1 128 ? -28.590 -6.965 49.703 1.00 92.88 128 ALA A N 1
ATOM 1016 C CA . ALA A 1 128 ? -30.041 -7.032 49.866 1.00 92.88 128 ALA A CA 1
ATOM 1017 C C . ALA A 1 128 ? -30.447 -7.988 51.003 1.00 92.88 128 ALA A C 1
ATOM 1019 O O . ALA A 1 128 ? -31.261 -7.626 51.858 1.00 92.88 128 ALA A O 1
ATOM 1020 N N . ALA A 1 129 ? -29.829 -9.171 51.076 1.00 94.19 129 ALA A N 1
ATOM 1021 C CA . ALA A 1 129 ? -30.051 -10.130 52.156 1.00 94.19 129 ALA A CA 1
ATOM 1022 C C . ALA A 1 129 ? -29.631 -9.571 53.528 1.00 94.19 129 ALA A C 1
ATOM 1024 O O . ALA A 1 129 ? -30.367 -9.701 54.509 1.00 94.19 129 ALA A O 1
ATOM 1025 N N . SER A 1 130 ? -28.480 -8.897 53.597 1.00 95.00 130 SER A N 1
ATOM 1026 C CA . SER A 1 130 ? -27.980 -8.267 54.825 1.00 95.00 130 SER A CA 1
ATOM 1027 C C . SER A 1 130 ? -28.909 -7.154 55.309 1.00 95.00 130 SER A C 1
ATOM 1029 O O . SER A 1 130 ? -29.263 -7.109 56.487 1.00 95.00 130 SER A O 1
ATOM 1031 N N . VAL A 1 131 ? -29.369 -6.290 54.400 1.00 90.62 131 VAL A N 1
ATOM 1032 C CA . VAL A 1 131 ? -30.336 -5.224 54.700 1.00 90.62 131 VAL A CA 1
ATOM 1033 C C . VAL A 1 131 ? -31.657 -5.813 55.199 1.00 90.62 131 VAL A C 1
ATOM 1035 O O . VAL A 1 131 ? -32.182 -5.345 56.211 1.00 90.62 131 VAL A O 1
ATOM 1038 N N . ALA A 1 132 ? -32.169 -6.870 54.563 1.00 88.06 132 ALA A N 1
ATOM 1039 C CA . ALA A 1 132 ? -33.385 -7.552 55.006 1.00 88.06 132 ALA A CA 1
ATOM 1040 C C . ALA A 1 132 ? -33.234 -8.149 56.419 1.00 88.06 132 ALA A C 1
ATOM 1042 O O . ALA A 1 132 ? -34.117 -7.982 57.266 1.00 88.06 132 ALA A O 1
ATOM 1043 N N . ALA A 1 133 ? -32.093 -8.782 56.710 1.00 91.31 133 ALA A N 1
ATOM 1044 C CA . ALA A 1 133 ? -31.802 -9.341 58.029 1.00 91.31 133 ALA A CA 1
ATOM 1045 C C . ALA A 1 133 ? -31.700 -8.255 59.115 1.00 91.31 133 ALA A C 1
ATOM 1047 O O . ALA A 1 133 ? -32.289 -8.399 60.192 1.00 91.31 133 ALA A O 1
ATOM 1048 N N . LEU A 1 134 ? -30.998 -7.147 58.838 1.00 90.12 134 LEU A N 1
ATOM 1049 C CA . LEU A 1 134 ? -30.921 -6.007 59.758 1.00 90.12 134 LEU A CA 1
ATOM 1050 C C . LEU A 1 134 ? -32.299 -5.379 59.990 1.00 90.12 134 LEU A C 1
ATOM 1052 O O . LEU A 1 134 ? -32.644 -5.098 61.137 1.00 90.12 134 LEU A O 1
ATOM 1056 N N . SER A 1 135 ? -33.096 -5.213 58.933 1.00 88.38 135 SER A N 1
ATOM 1057 C CA . SER A 1 135 ? -34.464 -4.691 59.007 1.00 88.38 135 SER A CA 1
ATOM 1058 C C . SER A 1 135 ? -35.344 -5.551 59.920 1.00 88.38 135 SER A C 1
ATOM 1060 O O . SER A 1 135 ? -35.940 -5.042 60.872 1.00 88.38 135 SER A O 1
ATOM 1062 N N . SER A 1 136 ? -35.329 -6.877 59.739 1.00 87.50 136 SER A N 1
ATOM 1063 C CA . SER A 1 136 ? -36.061 -7.812 60.606 1.00 87.50 136 SER A CA 1
ATOM 1064 C C . SER A 1 136 ? -35.598 -7.747 62.067 1.00 87.50 136 SER A C 1
ATOM 1066 O O . SER A 1 136 ? -36.414 -7.819 62.995 1.00 87.50 136 SER A O 1
ATOM 1068 N N . ARG A 1 137 ? -34.286 -7.617 62.302 1.00 90.56 137 ARG A N 1
ATOM 1069 C CA . ARG A 1 137 ? -33.729 -7.505 63.656 1.00 90.56 137 ARG A CA 1
ATOM 1070 C C . ARG A 1 137 ? -34.156 -6.201 64.326 1.00 90.56 137 ARG A C 1
ATOM 1072 O O . ARG A 1 137 ? -34.561 -6.229 65.487 1.00 90.56 137 ARG A O 1
ATOM 1079 N N . LEU A 1 138 ? -34.121 -5.089 63.595 1.00 87.12 138 LEU A N 1
ATOM 1080 C CA . LEU A 1 138 ? -34.544 -3.783 64.090 1.00 87.12 138 LEU A CA 1
ATOM 1081 C C . LEU A 1 138 ? -36.043 -3.764 64.411 1.00 87.12 138 LEU A C 1
ATOM 1083 O O . LEU A 1 138 ? -36.421 -3.322 65.490 1.00 87.12 138 LEU A O 1
ATOM 1087 N N . GLN A 1 139 ? -36.891 -4.324 63.543 1.00 83.00 139 GLN A N 1
ATOM 1088 C CA . GLN A 1 139 ? -38.326 -4.482 63.819 1.00 83.00 139 GLN A CA 1
ATOM 1089 C C . GLN A 1 139 ? -38.582 -5.272 65.109 1.00 83.00 139 GLN A C 1
ATOM 1091 O O . GLN A 1 139 ? -39.443 -4.909 65.912 1.00 83.00 139 GLN A O 1
ATOM 1096 N N . THR A 1 140 ? -37.804 -6.332 65.343 1.00 85.38 140 THR A N 1
ATOM 1097 C CA . THR A 1 140 ? -37.897 -7.122 66.578 1.00 85.38 140 THR A CA 1
ATOM 1098 C C . THR A 1 140 ? -37.492 -6.290 67.798 1.00 85.38 140 THR A C 1
ATOM 1100 O O . THR A 1 140 ? -38.199 -6.292 68.805 1.00 85.38 140 THR A O 1
ATOM 1103 N N . GLN A 1 141 ? -36.396 -5.528 67.707 1.00 84.00 141 GLN A N 1
ATOM 1104 C CA . GLN A 1 141 ? -35.936 -4.651 68.789 1.00 84.00 141 GLN A CA 1
ATOM 1105 C C . GLN A 1 141 ? -36.927 -3.524 69.101 1.00 84.00 141 GLN A C 1
ATOM 1107 O O . GLN A 1 141 ? -37.186 -3.274 70.276 1.00 84.00 141 GLN A O 1
ATOM 1112 N N . LEU A 1 142 ? -37.531 -2.896 68.086 1.00 82.69 142 LEU A N 1
ATOM 1113 C CA . LEU A 1 142 ? -38.566 -1.869 68.263 1.00 82.69 142 LEU A CA 1
ATOM 1114 C C . LEU A 1 142 ? -39.774 -2.399 69.044 1.00 82.69 142 LEU A C 1
ATOM 1116 O O . LEU A 1 142 ? -40.349 -1.676 69.852 1.00 82.69 142 LEU A O 1
ATOM 1120 N N . ARG A 1 143 ? -40.145 -3.668 68.840 1.00 77.75 143 ARG A N 1
ATOM 1121 C CA . ARG A 1 143 ? -41.242 -4.299 69.584 1.00 77.75 143 ARG A CA 1
ATOM 1122 C C . ARG A 1 143 ? -40.869 -4.612 71.035 1.00 77.75 143 ARG A C 1
ATOM 1124 O O . ARG A 1 143 ? -41.723 -4.480 71.903 1.00 77.75 143 ARG A O 1
ATOM 1131 N N . VAL A 1 144 ? -39.626 -5.026 71.291 1.00 82.12 144 VAL A N 1
ATOM 1132 C CA . VAL A 1 144 ? -39.144 -5.417 72.632 1.00 82.12 144 VAL A CA 1
ATOM 1133 C C . VAL A 1 144 ? -38.839 -4.210 73.521 1.00 82.12 144 VAL A C 1
ATOM 1135 O O . VAL A 1 144 ? -39.130 -4.250 74.710 1.00 82.12 144 VAL A O 1
ATOM 1138 N N . LEU A 1 145 ? -38.241 -3.152 72.967 1.00 79.75 145 LEU A N 1
ATOM 1139 C CA . LEU A 1 145 ? -37.797 -1.974 73.726 1.00 79.75 145 LEU A CA 1
ATOM 1140 C C . LEU A 1 145 ? -38.901 -0.930 73.946 1.00 79.75 145 LEU A C 1
ATOM 1142 O O . LEU A 1 145 ? -38.673 0.060 74.638 1.00 79.75 145 LEU A O 1
ATOM 1146 N N . ALA A 1 146 ? -40.080 -1.118 73.354 1.00 79.88 146 ALA A N 1
ATOM 1147 C CA . ALA A 1 146 ? -41.191 -0.197 73.531 1.00 79.88 146 ALA A CA 1
ATOM 1148 C C . ALA A 1 146 ? -41.752 -0.245 74.960 1.00 79.88 146 ALA A C 1
ATOM 1150 O O . ALA A 1 146 ? -41.874 -1.308 75.566 1.00 79.88 146 ALA A O 1
ATOM 1151 N N . SER A 1 147 ? -42.158 0.919 75.470 1.00 76.50 147 SER A N 1
ATOM 1152 C CA . SER A 1 147 ? -42.768 1.090 76.797 1.00 76.50 147 SER A CA 1
ATOM 1153 C C . SER A 1 147 ? -44.106 0.358 76.957 1.00 76.50 147 SER A C 1
ATOM 1155 O O . SER A 1 147 ? -44.506 0.036 78.074 1.00 76.50 147 SER A O 1
ATOM 1157 N N . SER A 1 148 ? -44.793 0.076 75.847 1.00 77.69 148 SER A N 1
ATOM 1158 C CA . SER A 1 148 ? -46.045 -0.676 75.799 1.00 77.69 148 SER A CA 1
ATOM 1159 C C . SER A 1 148 ? -46.176 -1.458 74.485 1.00 77.69 148 SER A C 1
ATOM 1161 O O . SER A 1 148 ? -45.574 -1.116 73.462 1.00 77.69 148 SER A O 1
ATOM 1163 N N . SER A 1 149 ? -46.984 -2.526 74.489 1.00 77.31 149 SER A N 1
ATOM 1164 C CA . SER A 1 149 ? -47.212 -3.360 73.294 1.00 77.31 149 SER A CA 1
ATOM 1165 C C . SER A 1 149 ? -47.842 -2.576 72.134 1.00 77.31 149 SER A C 1
ATOM 1167 O O . SER A 1 149 ? -47.559 -2.873 70.972 1.00 77.31 149 SER A O 1
ATOM 1169 N N . SER A 1 150 ? -48.689 -1.588 72.435 1.00 76.12 150 SER A N 1
ATOM 1170 C CA . SER A 1 150 ? -49.294 -0.673 71.458 1.00 76.12 150 SER A CA 1
ATOM 1171 C C . SER A 1 150 ? -48.237 0.223 70.810 1.00 76.12 150 SER A C 1
ATOM 1173 O O . SER A 1 150 ? -48.172 0.314 69.584 1.00 76.12 150 SER A O 1
ATOM 1175 N N . THR A 1 151 ? -47.345 0.797 71.620 1.00 76.69 151 THR A N 1
ATOM 1176 C CA . THR A 1 151 ? -46.216 1.618 71.162 1.00 76.69 151 THR A CA 1
ATOM 1177 C C . THR A 1 151 ? -45.259 0.825 70.268 1.00 76.69 151 THR A C 1
ATOM 1179 O O . THR A 1 151 ? -44.884 1.290 69.192 1.00 76.69 151 THR A O 1
ATOM 1182 N N . GLY A 1 152 ? -44.921 -0.415 70.637 1.00 77.75 152 GLY A N 1
ATOM 1183 C CA . GLY A 1 152 ? -44.053 -1.277 69.824 1.00 77.75 152 GLY A CA 1
ATOM 1184 C C . GLY A 1 152 ? -44.677 -1.669 68.481 1.00 77.75 152 GLY A C 1
ATOM 1185 O O . GLY A 1 152 ? -43.991 -1.704 67.454 1.00 77.75 152 GLY A O 1
ATOM 1186 N N . ALA A 1 153 ? -45.991 -1.919 68.458 1.00 77.88 153 ALA A N 1
ATOM 1187 C CA . ALA A 1 153 ? -46.730 -2.176 67.224 1.00 77.88 153 ALA A CA 1
ATOM 1188 C C . ALA A 1 153 ? -46.764 -0.941 66.307 1.00 77.88 153 ALA A C 1
ATOM 1190 O O . ALA A 1 153 ? -46.546 -1.080 65.100 1.00 77.88 153 ALA A O 1
ATOM 1191 N N . LEU A 1 154 ? -46.972 0.255 66.870 1.00 77.38 154 LEU A N 1
ATOM 1192 C CA . LEU A 1 154 ? -46.948 1.512 66.123 1.00 77.38 154 LEU A CA 1
ATOM 1193 C C . LEU A 1 154 ? -45.559 1.789 65.530 1.00 77.38 154 LEU A C 1
ATOM 1195 O O . LEU A 1 154 ? -45.456 2.025 64.329 1.00 77.38 154 LEU A O 1
ATOM 1199 N N . LEU A 1 155 ? -44.492 1.690 66.329 1.00 78.44 155 LEU A N 1
ATOM 1200 C CA . LEU A 1 155 ? -43.115 1.906 65.865 1.00 78.44 155 LEU A CA 1
ATOM 1201 C C . LEU A 1 155 ? -42.721 0.933 64.744 1.00 78.44 155 LEU A C 1
ATOM 1203 O O . LEU A 1 155 ? -42.096 1.339 63.767 1.00 78.44 155 LEU A O 1
ATOM 1207 N N . THR A 1 156 ? -43.136 -0.336 64.834 1.00 77.44 156 THR A N 1
ATOM 1208 C CA . THR A 1 156 ? -42.884 -1.330 63.774 1.00 77.44 156 THR A CA 1
ATOM 1209 C C . THR A 1 156 ? -43.613 -0.970 62.473 1.00 77.44 156 THR A C 1
ATOM 1211 O O . THR A 1 156 ? -43.041 -1.088 61.386 1.00 77.44 156 THR A O 1
ATOM 1214 N N . ARG A 1 157 ? -44.871 -0.512 62.563 1.00 76.00 157 ARG A N 1
ATOM 1215 C CA . ARG A 1 157 ? -45.657 -0.076 61.395 1.00 76.00 157 ARG A CA 1
ATOM 1216 C C . ARG A 1 157 ? -45.080 1.190 60.764 1.00 76.00 157 ARG A C 1
ATOM 1218 O O . ARG A 1 157 ? -44.945 1.228 59.548 1.00 76.00 157 ARG A O 1
ATOM 1225 N N . LEU A 1 158 ? -44.684 2.174 61.574 1.00 76.06 158 LEU A N 1
ATOM 1226 C CA . LEU A 1 158 ? -44.025 3.397 61.104 1.00 76.06 158 LEU A CA 1
ATOM 1227 C C . LEU A 1 158 ? -42.693 3.090 60.416 1.00 76.06 158 LEU A C 1
ATOM 1229 O O . LEU A 1 158 ? -42.438 3.601 59.334 1.00 76.06 158 LEU A O 1
ATOM 1233 N N . TYR A 1 159 ? -41.870 2.211 60.994 1.00 78.56 159 TYR A N 1
ATOM 1234 C CA . TYR A 1 159 ? -40.633 1.766 60.353 1.00 78.56 159 TYR A CA 1
ATOM 1235 C C . TYR A 1 159 ? -40.901 1.089 59.005 1.00 78.56 159 TYR A C 1
ATOM 1237 O O . TYR A 1 159 ? -40.233 1.395 58.021 1.00 78.56 159 TYR A O 1
ATOM 1245 N N . THR A 1 160 ? -41.911 0.214 58.945 1.00 76.69 160 THR A N 1
ATOM 1246 C CA . THR A 1 160 ? -42.316 -0.438 57.693 1.00 76.69 160 THR A CA 1
ATOM 1247 C C . THR A 1 160 ? -42.718 0.609 56.661 1.00 76.69 160 THR A C 1
ATOM 1249 O O . THR A 1 160 ? -42.145 0.600 55.586 1.00 76.69 160 THR A O 1
ATOM 1252 N N . PHE A 1 161 ? -43.578 1.568 57.022 1.00 73.00 161 PHE A N 1
ATOM 1253 C CA . PHE A 1 161 ? -44.009 2.671 56.155 1.00 73.00 161 PHE A CA 1
ATOM 1254 C C . PHE A 1 161 ? -42.856 3.559 55.654 1.00 73.00 161 PHE A C 1
ATOM 1256 O O . PHE A 1 161 ? -42.887 4.027 54.524 1.00 73.00 161 PHE A O 1
ATOM 1263 N N . ILE A 1 162 ? -41.822 3.795 56.467 1.00 73.38 162 ILE A N 1
ATOM 1264 C CA . ILE A 1 162 ? -40.651 4.592 56.059 1.00 73.38 162 ILE A CA 1
ATOM 1265 C C . ILE A 1 162 ? -39.769 3.821 55.060 1.00 73.38 162 ILE A C 1
ATOM 1267 O O . ILE A 1 162 ? -39.170 4.422 54.165 1.00 73.38 162 ILE A O 1
ATOM 1271 N N . VAL A 1 163 ? -39.659 2.500 55.228 1.00 73.62 163 VAL A N 1
ATOM 1272 C CA . VAL A 1 163 ? -38.787 1.633 54.418 1.00 73.62 163 VAL A CA 1
ATOM 1273 C C . VAL A 1 163 ? -39.471 1.170 53.133 1.00 73.62 163 VAL A C 1
ATOM 1275 O O . VAL A 1 163 ? -38.840 1.144 52.079 1.00 73.62 163 VAL A O 1
ATOM 1278 N N . SER A 1 164 ? -40.758 0.827 53.183 1.00 68.12 164 SER A N 1
ATOM 1279 C CA . SER A 1 164 ? -41.573 0.632 51.990 1.00 68.12 164 SER A CA 1
ATOM 1280 C C . SER A 1 164 ? -41.862 2.016 51.424 1.00 68.12 164 SER A C 1
ATOM 1282 O O . SER A 1 164 ? -42.731 2.707 51.935 1.00 68.12 164 SER A O 1
ATOM 1284 N N . HIS A 1 165 ? -41.157 2.451 50.381 1.00 60.34 165 HIS A N 1
ATOM 1285 C CA . HIS A 1 165 ? -41.407 3.723 49.676 1.00 60.34 165 HIS A CA 1
ATOM 1286 C C . HIS A 1 165 ? -42.810 3.843 49.027 1.00 60.34 165 HIS A C 1
ATOM 1288 O O . HIS A 1 165 ? -43.031 4.680 48.154 1.00 60.34 165 HIS A O 1
ATOM 1294 N N . ASP A 1 166 ? -43.756 3.014 49.455 1.00 56.62 166 ASP A N 1
ATOM 1295 C CA . ASP A 1 166 ? -45.133 2.939 49.016 1.00 56.62 166 ASP A CA 1
ATOM 1296 C C . ASP A 1 166 ? -45.972 3.939 49.828 1.00 56.62 166 ASP A C 1
ATOM 1298 O O . ASP A 1 166 ? -46.443 3.665 50.934 1.00 56.62 166 ASP A O 1
ATOM 1302 N N . LYS A 1 167 ? -46.082 5.162 49.300 1.00 57.03 167 LYS A N 1
ATOM 1303 C CA . LYS A 1 167 ? -46.711 6.309 49.980 1.00 57.03 167 LYS A CA 1
ATOM 1304 C C . LYS A 1 167 ? -48.235 6.187 50.117 1.00 57.03 167 LYS A C 1
ATOM 1306 O O . LYS A 1 167 ? -48.826 6.976 50.852 1.00 57.03 167 LYS A O 1
ATOM 1311 N N . ASP A 1 168 ? -48.850 5.205 49.459 1.00 52.16 168 ASP A N 1
ATOM 1312 C CA . ASP A 1 168 ? -50.305 5.105 49.299 1.00 52.16 168 ASP A CA 1
ATOM 1313 C C . ASP A 1 168 ? -50.965 4.016 50.159 1.00 52.16 168 ASP A C 1
ATOM 1315 O O . ASP A 1 168 ? -52.181 3.835 50.094 1.00 52.16 168 ASP A O 1
ATOM 1319 N N . THR A 1 169 ? -50.211 3.307 51.009 1.00 51.41 169 THR A N 1
ATOM 1320 C CA . THR A 1 169 ? -50.807 2.314 51.919 1.00 51.41 169 THR A CA 1
ATOM 1321 C C . THR A 1 169 ? -51.187 2.973 53.254 1.00 51.41 169 THR A C 1
ATOM 1323 O O . THR A 1 169 ? -50.295 3.280 54.051 1.00 51.41 169 THR A O 1
ATOM 1326 N N . PRO A 1 170 ? -52.484 3.201 53.556 1.00 53.69 170 PRO A N 1
ATOM 1327 C CA . PRO A 1 170 ? -52.890 3.770 54.836 1.00 53.69 170 PRO A CA 1
ATOM 1328 C C . PRO A 1 170 ? -52.483 2.843 55.986 1.00 53.69 170 PRO A C 1
ATOM 1330 O O . PRO A 1 170 ? -52.764 1.642 55.972 1.00 53.69 170 PRO A O 1
ATOM 1333 N N . ILE A 1 171 ? -51.838 3.405 57.013 1.00 57.16 171 ILE A N 1
ATOM 1334 C CA . ILE A 1 171 ? -51.515 2.676 58.243 1.00 57.16 171 ILE A CA 1
ATOM 1335 C C . ILE A 1 171 ? -52.837 2.364 58.950 1.00 57.16 171 ILE A C 1
ATOM 1337 O O . ILE A 1 171 ? -53.407 3.213 59.633 1.00 57.16 171 ILE A O 1
ATOM 1341 N N . ALA A 1 172 ? -53.346 1.144 58.779 1.00 50.19 172 ALA A N 1
ATOM 1342 C CA . ALA A 1 172 ? -54.543 0.695 59.475 1.00 50.19 172 ALA A CA 1
ATOM 1343 C C . ALA A 1 172 ? -54.296 0.702 60.996 1.00 50.19 172 ALA A C 1
ATOM 1345 O O . ALA A 1 172 ? -53.503 -0.081 61.534 1.00 50.19 172 ALA A O 1
ATOM 1346 N N . MET A 1 173 ? -54.979 1.607 61.697 1.00 48.84 173 MET A N 1
ATOM 1347 C CA . MET A 1 173 ? -55.015 1.656 63.155 1.00 48.84 173 MET A CA 1
ATOM 1348 C C . MET A 1 173 ? -55.972 0.557 63.631 1.00 48.84 173 MET A C 1
ATOM 1350 O O . MET A 1 173 ? -57.185 0.718 63.577 1.00 48.84 173 MET A O 1
ATOM 1354 N N . ALA A 1 174 ? -55.439 -0.597 64.039 1.00 50.34 174 ALA A N 1
ATOM 1355 C CA . ALA A 1 174 ? -56.223 -1.563 64.814 1.00 50.34 174 ALA A CA 1
ATOM 1356 C C . ALA A 1 174 ? -56.657 -0.937 66.159 1.00 50.34 174 ALA A C 1
ATOM 1358 O O . ALA A 1 174 ? -55.964 -0.039 66.634 1.00 50.34 174 ALA A O 1
ATOM 1359 N N . ASP A 1 175 ? -57.733 -1.458 66.770 1.00 49.06 175 ASP A N 1
ATOM 1360 C CA . ASP A 1 175 ? -58.477 -0.993 67.973 1.00 49.06 175 ASP A CA 1
ATOM 1361 C C . ASP A 1 175 ? -57.675 -0.661 69.259 1.00 49.06 175 ASP A C 1
ATOM 1363 O O . ASP A 1 175 ? -58.248 -0.387 70.311 1.00 49.06 175 ASP A O 1
ATOM 1367 N N . VAL A 1 176 ? -56.344 -0.650 69.211 1.00 55.75 176 VAL A N 1
ATOM 1368 C CA . VAL A 1 176 ? -55.462 -0.248 70.309 1.00 55.75 176 VAL A CA 1
ATOM 1369 C C . VAL A 1 176 ? -54.706 1.013 69.893 1.00 55.75 176 VAL A C 1
ATOM 1371 O O . VAL A 1 176 ? -53.562 0.966 69.436 1.00 55.75 176 VAL A O 1
ATOM 1374 N N . CYS A 1 177 ? -55.377 2.155 70.027 1.00 55.84 177 CYS A N 1
ATOM 1375 C CA . CYS A 1 177 ? -54.757 3.468 69.871 1.00 55.84 177 CYS A CA 1
ATOM 1376 C C . CYS A 1 177 ? -53.850 3.742 71.085 1.00 55.84 177 CYS A C 1
ATOM 1378 O O . CYS A 1 177 ? -54.306 3.538 72.215 1.00 55.84 177 CYS A O 1
ATOM 1380 N N . PRO A 1 178 ? -52.597 4.201 70.906 1.00 61.69 178 PRO A N 1
ATOM 1381 C CA . PRO A 1 178 ? -51.820 4.708 72.029 1.00 61.69 178 PRO A CA 1
ATOM 1382 C C . PRO A 1 178 ? -52.566 5.875 72.677 1.00 61.69 178 PRO A C 1
ATOM 1384 O O . PRO A 1 178 ? -53.258 6.647 72.007 1.00 61.69 178 PRO A O 1
ATOM 1387 N N . SER A 1 179 ? -52.442 5.996 73.994 1.00 70.88 179 SER A N 1
ATOM 1388 C CA . SER A 1 179 ? -52.992 7.139 74.715 1.00 70.88 179 SER A CA 1
ATOM 1389 C C . SER A 1 179 ? -52.383 8.450 74.185 1.00 70.88 179 SER A C 1
ATOM 1391 O O . SER A 1 179 ? -51.266 8.443 73.663 1.00 70.88 179 SER A O 1
ATOM 1393 N N . PRO A 1 180 ? -53.061 9.602 74.3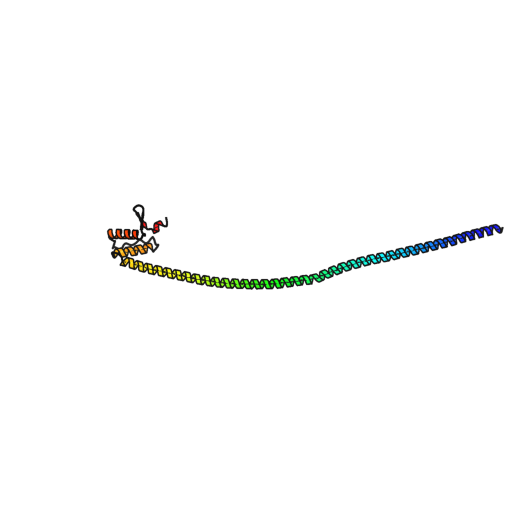38 1.00 71.19 180 PRO A N 1
ATOM 1394 C CA . PRO A 1 180 ? -52.529 10.890 73.886 1.00 71.19 180 PRO A CA 1
ATOM 1395 C C . PRO A 1 180 ? -51.112 11.184 74.405 1.00 71.19 180 PRO A C 1
ATOM 1397 O O . PRO A 1 180 ? -50.283 11.703 73.665 1.00 71.19 180 PRO A O 1
ATOM 1400 N N . ASN A 1 181 ? -50.804 10.777 75.641 1.00 74.12 181 ASN A N 1
ATOM 1401 C CA . ASN A 1 181 ? -49.465 10.917 76.218 1.00 74.12 181 ASN A CA 1
ATOM 1402 C C . ASN A 1 181 ? -48.427 9.998 75.561 1.00 74.12 181 ASN A C 1
ATOM 1404 O O . ASN A 1 181 ? -47.305 10.432 75.320 1.00 74.12 181 ASN A O 1
ATOM 1408 N N . GLU A 1 182 ? -48.783 8.747 75.260 1.00 69.94 182 GLU A N 1
ATOM 1409 C CA . GLU A 1 182 ? -47.893 7.830 74.533 1.00 69.94 182 GLU A CA 1
ATOM 1410 C C . GLU A 1 182 ? -47.639 8.327 73.104 1.00 69.94 182 GLU A C 1
ATOM 1412 O O . GLU A 1 182 ? -46.515 8.254 72.615 1.00 69.94 182 GLU A O 1
ATOM 1417 N N . GLY A 1 183 ? -48.658 8.900 72.454 1.00 70.12 183 GLY A N 1
ATOM 1418 C CA . GLY A 1 183 ? -48.525 9.516 71.134 1.00 70.12 183 GLY A CA 1
ATOM 1419 C C . GLY A 1 183 ? -47.526 10.677 71.119 1.00 70.12 183 GLY A C 1
ATOM 1420 O O . GLY A 1 183 ? -46.654 10.715 70.253 1.00 70.12 183 GLY A O 1
ATOM 1421 N N . VAL A 1 184 ? -47.606 11.585 72.099 1.00 75.19 184 VAL A N 1
ATOM 1422 C CA . VAL A 1 184 ? -46.658 12.708 72.238 1.00 75.19 184 VAL A CA 1
ATOM 1423 C C . VAL A 1 184 ? -45.239 12.201 72.501 1.00 75.19 184 VAL A C 1
ATOM 1425 O O . VAL A 1 184 ? -44.313 12.621 71.815 1.00 75.19 184 VAL A O 1
ATOM 1428 N N . GLN A 1 185 ? -45.066 11.222 73.394 1.00 75.38 185 GLN A N 1
ATOM 1429 C CA . GLN A 1 185 ? -43.750 10.626 73.660 1.00 75.38 185 GLN A CA 1
ATOM 1430 C C . GLN A 1 185 ? -43.142 9.960 72.419 1.00 75.38 185 GLN A C 1
ATOM 1432 O O . GLN A 1 185 ? -41.939 10.065 72.190 1.00 75.38 185 GLN A O 1
ATOM 1437 N N . CYS A 1 186 ? -43.953 9.293 71.591 1.00 70.44 186 CYS A N 1
ATOM 1438 C CA . CYS A 1 186 ? -43.490 8.746 70.317 1.00 70.44 186 CYS A CA 1
ATOM 1439 C C . CYS A 1 186 ? -43.033 9.838 69.344 1.00 70.44 186 CYS A C 1
ATOM 1441 O O . CYS A 1 186 ? -42.023 9.652 68.666 1.00 70.44 186 CYS A O 1
ATOM 1443 N N . ILE A 1 187 ? -43.758 10.957 69.265 1.00 75.31 187 ILE A N 1
ATOM 1444 C CA . ILE A 1 187 ? -43.393 12.097 68.415 1.00 75.31 187 ILE A CA 1
ATOM 1445 C C . ILE A 1 187 ? -42.076 12.716 68.893 1.00 75.31 187 ILE A C 1
ATOM 1447 O O . ILE A 1 187 ? -41.175 12.902 68.076 1.00 75.31 187 ILE A O 1
ATOM 1451 N N . ASP A 1 188 ? -41.925 12.947 70.198 1.00 77.62 188 ASP A N 1
ATOM 1452 C CA . ASP A 1 188 ? -40.693 13.483 70.789 1.00 77.62 188 ASP A CA 1
ATOM 1453 C C . ASP A 1 188 ? -39.493 12.578 70.493 1.00 77.62 188 ASP A C 1
ATOM 1455 O O . ASP A 1 188 ? -38.422 13.050 70.100 1.00 77.62 188 ASP A O 1
ATOM 1459 N N . LEU A 1 189 ? -39.690 11.259 70.599 1.00 75.50 189 LEU A N 1
ATOM 1460 C CA . LEU A 1 189 ? -38.662 10.284 70.260 1.00 75.50 189 LEU A CA 1
ATOM 1461 C C . LEU A 1 189 ? -38.269 10.402 68.781 1.00 75.50 189 LEU A C 1
ATOM 1463 O O . LEU A 1 189 ? -37.084 10.488 68.477 1.00 75.50 189 LEU A O 1
ATOM 1467 N N . LEU A 1 190 ? -39.241 10.462 67.863 1.00 74.06 190 LEU A N 1
ATOM 1468 C CA . LEU A 1 190 ? -39.009 10.597 66.416 1.00 74.06 190 LEU A CA 1
ATOM 1469 C C . LEU A 1 190 ? -38.297 11.905 66.038 1.00 74.06 190 LEU A C 1
ATOM 1471 O O . LEU A 1 190 ? -37.495 11.910 65.097 1.00 74.06 190 LEU A O 1
ATOM 1475 N N . VAL A 1 191 ? -38.558 12.991 66.768 1.00 76.44 191 VAL A N 1
ATOM 1476 C CA . VAL A 1 191 ? -37.827 14.260 66.642 1.00 76.44 191 VAL A CA 1
ATOM 1477 C C . VAL A 1 191 ? -36.384 14.094 67.121 1.00 76.44 191 VAL A C 1
ATOM 1479 O O . VAL A 1 191 ? -35.454 14.500 66.424 1.00 76.44 191 VAL A O 1
ATOM 1482 N N . GLN A 1 192 ? -36.168 13.426 68.256 1.00 77.25 192 GLN A N 1
ATOM 1483 C CA . GLN A 1 192 ? -34.834 13.197 68.815 1.00 77.25 192 GLN A CA 1
ATOM 1484 C C . GLN A 1 192 ? -33.946 12.319 67.917 1.00 77.25 192 GLN A C 1
ATOM 1486 O O . GLN A 1 192 ? -32.757 12.602 67.776 1.00 77.25 192 GLN A O 1
ATOM 1491 N N . VAL A 1 193 ? -34.506 11.291 67.263 1.00 73.31 193 VAL A N 1
ATOM 1492 C CA . VAL A 1 193 ? -33.775 10.483 66.258 1.00 73.31 193 VAL A CA 1
ATOM 1493 C C . VAL A 1 193 ? -33.677 11.168 64.887 1.00 73.31 193 VAL A C 1
ATOM 1495 O O . VAL A 1 193 ? -33.090 10.612 63.959 1.00 73.31 193 VAL A O 1
ATOM 1498 N N . GLY A 1 194 ? -34.218 12.381 64.743 1.00 71.81 194 GLY A N 1
ATOM 1499 C CA . GLY A 1 194 ? -34.094 13.202 63.539 1.00 71.81 194 GLY A CA 1
ATOM 1500 C C . GLY A 1 194 ? -34.908 12.708 62.342 1.00 71.81 194 GLY A C 1
ATOM 1501 O O . GLY A 1 194 ? -34.574 13.058 61.207 1.00 71.81 194 GLY A O 1
ATOM 1502 N N . VAL A 1 195 ? -35.944 11.896 62.578 1.00 71.56 195 VAL A N 1
ATOM 1503 C CA . VAL A 1 195 ? -36.882 11.397 61.554 1.00 71.56 195 VAL A CA 1
ATOM 1504 C C . VAL A 1 195 ? -37.956 12.443 61.250 1.00 71.56 195 VAL A C 1
ATOM 1506 O O . VAL A 1 195 ? -38.378 12.581 60.100 1.00 71.56 195 VAL A O 1
ATOM 1509 N N . VAL A 1 196 ? -38.366 13.204 62.267 1.00 73.00 196 VAL A N 1
ATOM 1510 C CA . VAL A 1 196 ? -39.357 14.283 62.180 1.00 73.00 196 VAL A CA 1
ATOM 1511 C C . VAL A 1 196 ? -38.696 15.612 62.548 1.00 73.00 196 VAL A C 1
ATOM 1513 O O . VAL A 1 196 ? -37.873 15.668 63.456 1.00 73.00 196 VAL A O 1
ATOM 1516 N N . VAL A 1 197 ? -39.033 16.680 61.829 1.00 77.38 197 VAL A N 1
ATOM 1517 C CA . VAL A 1 197 ? -38.525 18.038 62.055 1.00 77.38 197 VAL A CA 1
ATOM 1518 C C . VAL A 1 197 ? -39.703 18.965 62.342 1.00 77.38 197 VAL A C 1
ATOM 1520 O O . VAL A 1 197 ? -40.745 18.866 61.691 1.00 77.38 197 VAL A O 1
ATOM 1523 N N . HIS A 1 198 ? -39.528 19.864 63.310 1.00 72.88 198 HIS A N 1
ATOM 1524 C CA . HIS A 1 198 ? -40.448 20.971 63.542 1.00 72.88 198 HIS A CA 1
ATOM 1525 C C . HIS A 1 198 ? -40.097 22.138 62.619 1.00 72.88 198 HIS A C 1
ATOM 1527 O O . HIS A 1 198 ? -39.024 22.727 62.744 1.00 72.88 198 HIS A O 1
ATOM 1533 N N . THR A 1 199 ? -41.013 22.485 61.722 1.00 69.38 199 THR A N 1
ATOM 1534 C CA . THR A 1 199 ? -40.962 23.729 60.945 1.00 69.38 199 THR A CA 1
ATOM 1535 C C . THR A 1 199 ? -42.315 24.418 61.066 1.00 69.38 199 THR A C 1
ATOM 1537 O O . THR A 1 199 ? -43.337 23.792 60.797 1.00 69.38 199 THR A O 1
ATOM 1540 N N . ASP A 1 200 ? -42.322 25.679 61.503 1.00 62.91 200 ASP A N 1
ATOM 1541 C CA . ASP A 1 200 ? -43.512 26.542 61.585 1.00 62.91 200 ASP A CA 1
ATOM 1542 C C . ASP A 1 200 ? -44.728 25.896 62.283 1.00 62.91 200 ASP A C 1
ATOM 1544 O O . ASP A 1 200 ? -45.817 25.803 61.715 1.00 62.91 200 ASP A O 1
ATOM 1548 N N . ASP A 1 201 ? -44.533 25.394 63.509 1.00 62.31 201 ASP A N 1
ATOM 1549 C CA . ASP A 1 201 ? -45.555 24.705 64.324 1.00 62.31 201 ASP A CA 1
ATOM 1550 C C . ASP A 1 201 ? -46.190 23.459 63.673 1.00 62.31 201 ASP A C 1
ATOM 1552 O O . ASP A 1 201 ? -47.214 22.944 64.132 1.00 62.31 201 ASP A O 1
ATOM 1556 N N . ARG A 1 202 ? -45.564 22.914 62.623 1.00 67.69 202 ARG A N 1
ATOM 1557 C CA . ARG A 1 202 ? -45.975 21.674 61.958 1.00 67.69 202 ARG A CA 1
ATOM 1558 C C . ARG A 1 202 ? -44.868 20.623 62.018 1.00 67.69 202 ARG A C 1
ATOM 1560 O O . ARG A 1 202 ? -43.677 20.928 61.980 1.00 67.69 202 ARG A O 1
ATOM 1567 N N . LEU A 1 203 ? -45.281 19.363 62.143 1.00 71.75 203 LEU A N 1
ATOM 1568 C CA . LEU A 1 203 ? -44.395 18.197 62.145 1.00 71.75 203 LEU A CA 1
ATOM 1569 C C . LEU A 1 203 ? -44.223 17.695 60.709 1.00 71.75 203 LEU A C 1
ATOM 1571 O O . LEU A 1 203 ? -45.204 17.332 60.060 1.00 71.75 203 LEU A O 1
ATOM 1575 N N . HIS A 1 204 ? -42.982 17.640 60.228 1.00 69.25 204 HIS A N 1
ATOM 1576 C CA . HIS A 1 204 ? -42.650 17.156 58.888 1.00 69.25 204 HIS A CA 1
ATOM 1577 C C . HIS A 1 204 ? -41.702 15.961 58.955 1.00 69.25 204 HIS A C 1
ATOM 1579 O O . HIS A 1 204 ? -40.735 15.969 59.712 1.00 69.25 204 HIS A O 1
ATOM 1585 N N . LEU A 1 205 ? -41.929 14.940 58.125 1.00 68.31 205 LEU A N 1
ATOM 1586 C CA . LEU A 1 205 ? -40.949 13.868 57.944 1.00 68.31 205 LEU A CA 1
ATOM 1587 C C . LEU A 1 205 ? -39.726 14.427 57.208 1.00 68.31 205 LEU A C 1
ATOM 1589 O O . LEU A 1 205 ? -39.848 15.108 56.187 1.00 68.31 205 LEU A O 1
ATOM 1593 N N . ARG A 1 206 ? -38.524 14.118 57.689 1.00 64.25 206 ARG A N 1
ATOM 1594 C CA . ARG A 1 206 ? -37.279 14.647 57.114 1.00 64.25 206 ARG A CA 1
ATOM 1595 C C . ARG A 1 206 ? -37.070 14.238 55.651 1.00 64.25 206 ARG A C 1
ATOM 1597 O O . ARG A 1 206 ? -36.497 15.004 54.885 1.00 64.25 206 ARG A O 1
ATOM 1604 N N . GLN A 1 207 ? -37.582 13.077 55.236 1.00 57.09 207 GLN A N 1
ATOM 1605 C CA . GLN A 1 207 ? -37.528 12.628 53.837 1.00 57.09 207 GLN A CA 1
ATOM 1606 C C . GLN A 1 207 ? -38.313 13.539 52.878 1.00 57.09 207 GLN A C 1
ATOM 1608 O O . GLN A 1 207 ? -37.899 13.704 51.737 1.00 57.09 207 GLN A O 1
ATOM 1613 N N . THR A 1 208 ? -39.403 14.173 53.325 1.00 49.50 208 THR A N 1
ATOM 1614 C CA . THR A 1 208 ? -40.199 15.091 52.485 1.00 49.50 208 THR A CA 1
ATOM 1615 C C . THR A 1 208 ? -39.524 16.440 52.224 1.00 49.50 208 THR A C 1
ATOM 1617 O O . THR A 1 208 ? -39.902 17.115 51.274 1.00 49.50 208 THR A O 1
ATOM 1620 N N . LEU A 1 209 ? -38.517 16.824 53.018 1.00 48.59 209 LEU A N 1
ATOM 1621 C CA . LEU A 1 209 ? -37.769 18.078 52.846 1.00 48.59 209 LEU A CA 1
ATOM 1622 C C . LEU A 1 209 ? -36.604 17.962 51.848 1.00 48.59 209 LEU A C 1
ATOM 1624 O O . LEU A 1 209 ? -36.099 18.978 51.395 1.00 48.59 209 LEU A O 1
ATOM 1628 N N . ALA A 1 210 ? -36.164 16.746 51.504 1.00 43.31 210 ALA A N 1
ATOM 1629 C CA . ALA A 1 210 ? -35.049 16.531 50.574 1.00 43.31 210 ALA A CA 1
ATOM 1630 C C . ALA A 1 210 ? -35.473 16.518 49.089 1.00 43.31 210 ALA A C 1
ATOM 1632 O O . ALA A 1 210 ? -34.617 16.473 48.210 1.00 43.31 210 ALA A O 1
ATOM 1633 N N . THR A 1 211 ? -36.779 16.536 48.806 1.00 42.81 211 THR A N 1
ATOM 1634 C CA . THR A 1 211 ? -37.358 16.496 47.448 1.00 42.81 211 THR A CA 1
ATOM 1635 C C . THR A 1 211 ? -38.207 17.729 47.110 1.00 42.81 211 THR A C 1
ATOM 1637 O O . THR A 1 211 ? -39.066 17.640 46.236 1.00 42.81 211 THR A O 1
ATOM 1640 N N . ALA A 1 212 ? -38.003 18.853 47.804 1.00 36.94 212 ALA A N 1
ATOM 1641 C CA . ALA A 1 212 ? -38.646 20.139 47.521 1.00 36.94 212 ALA A CA 1
ATOM 1642 C C . ALA A 1 212 ? -37.602 21.197 47.149 1.00 36.94 212 ALA A C 1
ATOM 1644 O O . ALA A 1 212 ? -36.519 21.186 47.778 1.00 36.94 212 ALA A O 1
#

Foldseek 3Di:
DPPVVVVVVVVVVVVVVVVVVVVVVVVVVVVVVVVVVVVVVVVVVVVVVCVVVVVVVVVVVVVVVVVVVVVVVVVVVVVVVVVVVVVVVVVVVVVVVVVVVVVVVVVVVVVVVVVVVVVVVVVVVVVVVVVVVVLVVVLVVLCVVDPDNLRSVVVSLVSVPVPPVPVPDDSDDDPDDDDPVSVVVSLVVCVVVVQWDDDPNDIDGPVVVVPD

pLDDT: mean 83.6, std 14.42, range [36.94, 97.94]

Radius of gyration: 69.59 Å; chains: 1; bounding box: 121×45×188 Å

Organism: Aphanomyces astaci (NCBI:txid112090)

Sequence (212 aa):
MSYVADEQIEKLLAEKKQLEQEIRRQSQQFRQVLEERDADVQVMCEQQLVVAKSKEVTALQAQFHALEAELARPAAIKRKADALDGSHEYSAEAVAQEKKHLQDEIDMLMETDLALRDKVEQEAANVAASVAALSSRLQTQLRVLASSSSTGALLTRLYTFIVSHDKDTPIAMADVCPSPNEGVQCIDLLVQVGVVVHTDDRLHLRQTLATA